Protein AF-A0A167VV52-F1 (afdb_monomer_lite)

InterPro domains:
  IPR038906 Tetratricopeptide repeat protein 36 [PTHR21405] (7-231)

Structure (mmCIF, N/CA/C/O backbone):
data_AF-A0A167VV52-F1
#
_entry.id   AF-A0A167VV52-F1
#
loop_
_atom_site.group_PDB
_atom_site.id
_atom_site.type_symbol
_atom_site.label_atom_id
_atom_site.label_alt_id
_atom_site.label_comp_id
_atom_site.label_asym_id
_atom_site.label_entity_id
_atom_site.label_seq_id
_atom_site.pdbx_PDB_ins_code
_atom_site.Cartn_x
_atom_site.Cartn_y
_atom_site.Cartn_z
_atom_site.occupancy
_atom_site.B_iso_or_equiv
_atom_site.auth_seq_id
_atom_site.auth_comp_id
_atom_site.auth_asym_id
_atom_site.auth_atom_id
_atom_site.pdbx_PDB_model_num
ATOM 1 N N . MET A 1 1 ? 35.876 17.612 27.841 1.00 35.31 1 MET A N 1
ATOM 2 C CA . MET A 1 1 ? 36.148 18.081 26.467 1.00 35.31 1 MET A CA 1
ATOM 3 C C . MET A 1 1 ? 35.804 16.936 25.533 1.00 35.31 1 MET A C 1
ATOM 5 O O . MET A 1 1 ? 36.492 15.926 25.585 1.00 35.31 1 MET A O 1
ATOM 9 N N . ALA A 1 2 ? 34.704 17.025 24.785 1.00 40.34 2 ALA A N 1
ATOM 10 C CA . ALA A 1 2 ? 34.368 15.994 23.806 1.00 40.34 2 ALA A CA 1
ATOM 11 C C . ALA A 1 2 ? 35.341 16.122 22.625 1.00 40.34 2 ALA A C 1
ATOM 13 O O . ALA A 1 2 ? 35.421 17.183 22.007 1.00 40.34 2 ALA A O 1
ATOM 14 N N . ALA A 1 3 ? 36.135 15.083 22.372 1.00 46.16 3 ALA A N 1
ATOM 15 C CA . ALA A 1 3 ? 37.019 15.031 21.218 1.00 46.16 3 ALA A CA 1
ATOM 16 C C . ALA A 1 3 ? 36.154 14.926 19.954 1.00 46.16 3 ALA A C 1
ATOM 18 O O . ALA A 1 3 ? 35.470 13.926 19.750 1.00 46.16 3 ALA A O 1
ATOM 19 N N . HIS A 1 4 ? 36.148 15.977 19.137 1.00 47.44 4 HIS A N 1
ATOM 20 C CA . HIS A 1 4 ? 35.478 15.968 17.844 1.00 47.44 4 HIS A CA 1
ATOM 21 C C . HIS A 1 4 ? 36.325 15.130 16.881 1.00 47.44 4 HIS A C 1
ATOM 23 O O . HIS A 1 4 ? 37.373 15.577 16.417 1.00 47.44 4 HIS A O 1
ATOM 29 N N . VAL A 1 5 ? 35.917 13.886 16.641 1.00 60.91 5 VAL A N 1
ATOM 30 C CA . VAL A 1 5 ? 36.564 13.013 15.657 1.00 60.91 5 VAL A CA 1
ATOM 31 C C . VAL A 1 5 ? 36.025 13.394 14.284 1.00 60.91 5 VAL A C 1
ATOM 33 O O . VAL A 1 5 ? 34.853 13.168 13.994 1.00 60.91 5 VAL A O 1
ATOM 36 N N . ASP A 1 6 ? 36.870 14.006 13.461 1.00 60.59 6 ASP A N 1
ATOM 37 C CA . ASP A 1 6 ? 36.528 14.377 12.089 1.00 60.59 6 ASP A CA 1
ATOM 38 C C . ASP A 1 6 ? 36.799 13.169 11.180 1.00 60.59 6 ASP A C 1
ATOM 40 O O . ASP A 1 6 ? 37.939 12.883 10.807 1.00 60.59 6 ASP A O 1
ATOM 44 N N . LEU A 1 7 ? 35.761 12.369 10.932 1.00 72.00 7 LEU A N 1
ATOM 45 C CA . LEU A 1 7 ? 35.857 11.175 10.092 1.00 72.00 7 LEU A CA 1
ATOM 46 C C . LEU A 1 7 ? 35.929 11.592 8.624 1.00 72.00 7 LEU A C 1
ATOM 48 O O . LEU A 1 7 ? 35.104 12.373 8.149 1.00 72.00 7 LEU A O 1
ATOM 52 N N . SER A 1 8 ? 36.879 11.034 7.871 1.00 78.38 8 SER A N 1
ATOM 53 C CA . SER A 1 8 ? 36.915 11.278 6.431 1.00 78.38 8 SER A CA 1
ATOM 54 C C . SER A 1 8 ? 35.722 10.603 5.745 1.00 78.38 8 SER A C 1
ATOM 56 O O . SER A 1 8 ? 35.164 9.618 6.229 1.00 78.38 8 SER A O 1
ATOM 58 N N . GLN A 1 9 ? 35.353 11.069 4.552 1.00 71.50 9 GLN A N 1
ATOM 59 C CA . GLN A 1 9 ? 34.264 10.457 3.781 1.00 71.50 9 GLN A CA 1
ATOM 60 C C . GLN A 1 9 ? 34.543 8.985 3.422 1.00 71.50 9 GLN A C 1
ATOM 62 O O . GLN A 1 9 ? 33.618 8.192 3.250 1.00 71.50 9 GLN A O 1
ATOM 67 N N . ARG A 1 10 ? 35.824 8.589 3.348 1.00 71.75 10 ARG A N 1
ATOM 68 C CA . ARG A 1 10 ? 36.215 7.179 3.217 1.00 71.75 10 ARG A CA 1
ATOM 69 C C . ARG A 1 10 ? 35.922 6.402 4.494 1.00 71.75 10 ARG A C 1
ATOM 71 O O . ARG A 1 10 ? 35.376 5.311 4.385 1.00 71.75 10 ARG A O 1
ATOM 78 N N . ASP A 1 11 ? 36.222 6.965 5.662 1.00 73.69 11 ASP A N 1
ATOM 79 C CA . ASP A 1 11 ? 35.938 6.332 6.955 1.00 73.69 11 ASP A CA 1
ATOM 80 C C . ASP A 1 11 ? 34.433 6.176 7.162 1.00 73.69 11 ASP A C 1
ATOM 82 O O . ASP A 1 11 ? 33.986 5.102 7.538 1.00 73.69 11 ASP A O 1
ATOM 86 N N . MET A 1 12 ? 33.633 7.186 6.807 1.00 72.56 12 MET A N 1
ATOM 87 C CA . MET A 1 12 ? 32.170 7.071 6.804 1.00 72.56 12 MET A CA 1
ATOM 88 C C . MET A 1 12 ? 31.681 5.939 5.897 1.00 72.56 12 MET A C 1
ATOM 90 O O . MET A 1 12 ? 30.866 5.128 6.319 1.00 72.56 12 MET A O 1
ATOM 94 N N . ASN A 1 13 ? 32.205 5.838 4.672 1.00 69.25 13 ASN A N 1
ATOM 95 C CA . ASN A 1 13 ? 31.833 4.762 3.753 1.00 69.25 13 ASN A CA 1
ATOM 96 C C . ASN A 1 13 ? 32.282 3.383 4.258 1.00 69.25 13 ASN A C 1
ATOM 98 O O . ASN A 1 13 ? 31.608 2.392 3.998 1.00 69.25 13 ASN A O 1
ATOM 102 N N . VAL A 1 14 ? 33.422 3.296 4.950 1.00 72.56 14 VAL A N 1
ATOM 103 C CA . VAL A 1 14 ? 33.901 2.053 5.572 1.00 72.56 14 VAL A CA 1
ATOM 104 C C . VAL A 1 14 ? 33.036 1.688 6.771 1.00 72.56 14 VAL A C 1
ATOM 106 O O . VAL A 1 14 ? 32.657 0.532 6.888 1.00 72.56 14 VAL A O 1
ATOM 109 N N . LEU A 1 15 ? 32.675 2.646 7.624 1.00 70.25 15 LEU A N 1
ATOM 110 C CA . LEU A 1 15 ? 31.783 2.423 8.760 1.00 70.25 15 LEU A CA 1
ATOM 111 C C . LEU A 1 15 ? 30.382 2.019 8.297 1.00 70.25 15 LEU A C 1
ATOM 113 O O . LEU A 1 15 ? 29.812 1.086 8.853 1.00 70.25 15 LEU A O 1
ATOM 117 N N . GLU A 1 16 ? 29.866 2.642 7.237 1.00 66.44 16 GLU A N 1
ATOM 118 C CA . GLU A 1 16 ? 28.617 2.219 6.604 1.00 66.44 16 GLU A CA 1
ATOM 119 C C . GLU A 1 16 ? 28.756 0.844 5.948 1.00 66.44 16 GLU A C 1
ATOM 121 O O . GLU A 1 16 ? 27.855 0.036 6.098 1.00 66.44 16 GLU A O 1
ATOM 126 N N . LYS A 1 17 ? 29.901 0.491 5.345 1.00 64.25 17 LYS A N 1
ATOM 127 C CA . LYS A 1 17 ? 30.164 -0.888 4.883 1.00 64.25 17 LYS A CA 1
ATOM 128 C C . LYS A 1 17 ? 30.300 -1.906 6.016 1.00 64.25 17 LYS A C 1
ATOM 130 O O . LYS A 1 17 ? 29.952 -3.068 5.856 1.00 64.25 17 LYS A O 1
ATOM 135 N N . MET A 1 18 ? 30.837 -1.502 7.163 1.00 58.56 18 MET A N 1
ATOM 136 C CA . MET A 1 18 ? 30.918 -2.350 8.354 1.00 58.56 18 MET A CA 1
ATOM 137 C C . MET A 1 18 ? 29.535 -2.555 8.978 1.00 58.56 18 MET A C 1
ATOM 139 O O . MET A 1 18 ? 29.260 -3.622 9.525 1.00 58.56 18 MET A O 1
ATOM 143 N N . ARG A 1 19 ? 28.670 -1.538 8.890 1.00 59.19 19 ARG A N 1
ATOM 144 C CA . ARG A 1 19 ? 27.272 -1.581 9.325 1.00 59.19 19 ARG A CA 1
ATOM 145 C C . ARG A 1 19 ? 26.392 -2.358 8.342 1.00 59.19 19 ARG A C 1
ATOM 147 O O . ARG A 1 19 ? 25.516 -3.103 8.774 1.00 59.19 19 ARG A O 1
ATOM 154 N N . ASP A 1 20 ? 26.655 -2.197 7.054 1.00 57.88 20 ASP A N 1
ATOM 155 C CA . ASP A 1 20 ? 25.944 -2.775 5.927 1.00 57.88 20 ASP A CA 1
ATOM 156 C C . ASP A 1 20 ? 26.946 -3.249 4.847 1.00 57.88 20 ASP A C 1
ATOM 158 O O . ASP A 1 20 ? 27.407 -2.447 4.030 1.00 57.88 20 ASP A O 1
ATOM 162 N N . PRO A 1 21 ? 27.290 -4.550 4.804 1.00 56.66 21 PRO A N 1
ATOM 163 C CA . PRO A 1 21 ? 28.325 -5.076 3.913 1.00 56.66 21 PRO A CA 1
ATOM 164 C C . PRO A 1 21 ? 28.043 -4.887 2.415 1.00 56.66 21 PRO A C 1
ATOM 166 O O . PRO A 1 21 ? 28.998 -4.925 1.635 1.00 56.66 21 PRO A O 1
ATOM 169 N N . ASP A 1 22 ? 26.796 -4.610 2.008 1.00 54.47 22 ASP A N 1
ATOM 170 C CA . ASP A 1 22 ? 26.474 -4.307 0.605 1.00 54.47 22 ASP A CA 1
ATOM 171 C C . ASP A 1 22 ? 26.336 -2.801 0.316 1.00 54.47 22 ASP A C 1
ATOM 173 O O . ASP A 1 22 ? 25.916 -2.424 -0.783 1.00 54.47 22 ASP A O 1
ATOM 177 N N . PHE A 1 23 ? 26.691 -1.915 1.258 1.00 58.75 23 PHE A N 1
ATOM 178 C CA . PHE A 1 23 ? 26.665 -0.472 1.024 1.00 58.75 23 PHE A CA 1
ATOM 179 C C . PHE A 1 23 ? 27.574 -0.095 -0.158 1.00 58.75 23 PHE A C 1
ATOM 181 O O . PHE A 1 23 ? 28.807 -0.207 -0.103 1.00 58.75 23 PHE A O 1
ATOM 188 N N . ASN A 1 24 ? 26.960 0.386 -1.241 1.00 60.81 24 ASN A N 1
ATOM 189 C CA . ASN A 1 24 ? 27.655 0.855 -2.431 1.00 60.81 24 ASN A CA 1
ATOM 190 C C . ASN A 1 24 ? 27.316 2.330 -2.713 1.00 60.81 24 ASN A C 1
ATOM 192 O O . ASN A 1 24 ? 26.248 2.611 -3.257 1.00 60.81 24 ASN A O 1
ATOM 196 N N . PRO A 1 25 ? 28.233 3.278 -2.438 1.00 57.38 25 PRO A N 1
ATOM 197 C CA . PRO A 1 25 ? 27.996 4.698 -2.703 1.00 57.38 25 PRO A CA 1
ATOM 198 C C . PRO A 1 25 ? 27.903 5.029 -4.204 1.00 57.38 25 PRO A C 1
ATOM 200 O O . PRO A 1 25 ? 27.474 6.123 -4.555 1.00 57.38 25 PRO A O 1
ATOM 203 N N . ALA A 1 26 ? 28.290 4.105 -5.094 1.00 55.94 26 ALA A N 1
ATOM 204 C CA . ALA A 1 26 ? 28.137 4.245 -6.543 1.00 55.94 26 ALA A CA 1
ATOM 205 C C . ALA A 1 26 ? 26.770 3.764 -7.068 1.00 55.94 26 ALA A C 1
ATOM 207 O O . ALA A 1 26 ? 26.485 3.930 -8.250 1.00 55.94 26 ALA A O 1
ATOM 208 N N . ALA A 1 27 ? 25.920 3.178 -6.218 1.00 57.56 27 ALA A N 1
ATOM 209 C CA . ALA A 1 27 ? 24.551 2.797 -6.563 1.00 57.56 27 ALA A CA 1
ATOM 210 C C . ALA A 1 27 ? 23.574 3.975 -6.380 1.00 57.56 27 ALA A C 1
ATOM 212 O O . ALA A 1 27 ? 22.491 3.820 -5.818 1.00 57.56 27 ALA A O 1
ATOM 213 N N . SER A 1 28 ? 23.964 5.177 -6.807 1.00 56.41 28 SER A N 1
ATOM 214 C CA . SER A 1 28 ? 23.049 6.315 -6.859 1.00 56.41 28 SER A CA 1
ATOM 215 C C . SER A 1 28 ? 21.935 6.030 -7.872 1.00 56.41 28 SER A C 1
ATOM 217 O O . SER A 1 28 ? 22.185 5.547 -8.976 1.00 56.41 28 SER A O 1
ATOM 219 N N . LEU A 1 29 ? 20.686 6.299 -7.481 1.00 58.00 29 LEU A N 1
ATOM 220 C CA . LEU A 1 29 ? 19.514 6.093 -8.333 1.00 58.00 29 LEU A CA 1
ATOM 221 C C . LEU A 1 29 ? 19.599 7.024 -9.553 1.00 58.00 29 LEU A C 1
ATOM 223 O O . LEU A 1 29 ? 19.451 8.237 -9.423 1.00 58.00 29 LEU A O 1
ATOM 227 N N . ILE A 1 30 ? 19.842 6.459 -10.737 1.00 65.56 30 ILE A N 1
ATOM 228 C CA . ILE A 1 30 ? 19.762 7.176 -12.015 1.00 65.56 30 ILE A CA 1
ATOM 229 C C . ILE A 1 30 ? 18.336 7.000 -12.539 1.00 65.56 30 ILE A C 1
ATOM 231 O O . ILE A 1 30 ? 17.935 5.889 -12.884 1.00 65.56 30 ILE A O 1
ATOM 235 N N . LEU A 1 31 ? 17.567 8.087 -12.572 1.00 67.94 31 LEU A N 1
ATOM 236 C CA . LEU A 1 31 ? 16.215 8.096 -13.129 1.00 67.94 31 LEU A CA 1
ATOM 237 C C . LEU A 1 31 ? 16.299 8.417 -14.627 1.00 67.94 31 LEU A C 1
ATOM 239 O O . LEU A 1 31 ? 16.786 9.482 -14.999 1.00 67.94 31 LEU A O 1
ATOM 243 N N . ASP A 1 32 ? 15.846 7.498 -15.481 1.00 73.31 32 ASP A N 1
ATOM 244 C CA . ASP A 1 32 ? 15.751 7.714 -16.929 1.00 73.31 32 ASP A CA 1
ATOM 245 C C . ASP A 1 32 ? 14.299 8.027 -17.311 1.00 73.31 32 ASP A C 1
ATOM 247 O O . ASP A 1 32 ? 13.423 7.164 -17.254 1.00 73.31 32 ASP A O 1
ATOM 251 N N . GLU A 1 33 ? 14.044 9.273 -17.712 1.00 78.19 33 GLU A N 1
ATOM 252 C CA . GLU A 1 33 ? 12.715 9.759 -18.108 1.00 78.19 33 GLU A CA 1
ATOM 253 C C . GLU A 1 33 ? 12.185 9.117 -19.400 1.00 78.19 33 GLU A C 1
ATOM 255 O O . GLU A 1 33 ? 11.005 9.256 -19.720 1.00 78.19 33 GLU A O 1
ATOM 260 N N . ARG A 1 34 ? 13.038 8.419 -20.162 1.00 78.81 34 ARG A N 1
ATOM 261 C CA . ARG A 1 34 ? 12.648 7.734 -21.403 1.00 78.81 34 ARG A CA 1
ATOM 262 C C . ARG A 1 34 ? 12.030 6.363 -21.150 1.00 78.81 34 ARG A C 1
ATOM 264 O O . ARG A 1 34 ? 11.452 5.786 -22.072 1.00 78.81 34 ARG A O 1
ATOM 271 N N . LEU A 1 35 ? 12.189 5.816 -19.945 1.00 74.31 35 LEU A N 1
ATOM 272 C CA . LEU A 1 35 ? 11.622 4.520 -19.598 1.00 74.31 35 LEU A CA 1
ATOM 273 C C . LEU A 1 35 ? 10.103 4.632 -19.388 1.00 74.31 35 LEU A C 1
ATOM 275 O O . LEU A 1 35 ? 9.621 5.644 -18.872 1.00 74.31 35 LEU A O 1
ATOM 279 N N . PRO A 1 36 ? 9.331 3.591 -19.756 1.00 77.19 36 PRO A N 1
ATOM 280 C CA . PRO A 1 36 ? 7.917 3.520 -19.414 1.00 77.19 36 PRO A CA 1
ATOM 281 C C . PRO A 1 36 ? 7.707 3.679 -17.906 1.00 77.19 36 PRO A C 1
ATOM 283 O O . PRO A 1 36 ? 8.466 3.139 -17.101 1.00 77.19 36 PRO A O 1
ATOM 286 N N . ARG A 1 37 ? 6.645 4.395 -17.526 1.00 81.50 37 ARG A N 1
ATOM 287 C CA . ARG A 1 37 ? 6.306 4.642 -16.115 1.00 81.50 37 ARG A CA 1
ATOM 288 C C . ARG A 1 37 ? 5.913 3.368 -15.360 1.00 81.50 37 ARG A C 1
ATOM 290 O O . ARG A 1 37 ? 6.080 3.321 -14.146 1.00 81.50 37 ARG A O 1
ATOM 297 N N . ASP A 1 38 ? 5.400 2.356 -16.063 1.00 86.00 38 ASP A N 1
ATOM 298 C CA . ASP A 1 38 ? 5.086 1.035 -15.514 1.00 86.00 38 ASP A CA 1
ATOM 299 C C . ASP A 1 38 ? 5.734 -0.074 -16.374 1.00 86.00 38 ASP A C 1
ATOM 301 O O . ASP A 1 38 ? 5.657 -0.010 -17.604 1.00 86.00 38 ASP A O 1
ATOM 305 N N . PRO A 1 39 ? 6.361 -1.104 -15.767 1.00 85.69 39 PRO A N 1
ATOM 306 C CA . PRO A 1 39 ? 7.008 -2.187 -16.514 1.00 85.69 39 PRO A CA 1
ATOM 307 C C . PRO A 1 39 ? 6.054 -3.108 -17.293 1.00 85.69 39 PRO A C 1
ATOM 309 O O . PRO A 1 39 ? 6.492 -3.791 -18.219 1.00 85.69 39 PRO A O 1
ATOM 312 N N . HIS A 1 40 ? 4.776 -3.190 -16.904 1.00 88.88 40 HIS A N 1
ATOM 313 C CA . HIS A 1 40 ? 3.808 -4.172 -17.418 1.00 88.88 40 HIS A CA 1
ATOM 314 C C . HIS A 1 40 ? 2.680 -3.546 -18.245 1.00 88.88 40 HIS A C 1
ATOM 316 O O . HIS A 1 40 ? 2.106 -4.234 -19.094 1.00 88.88 40 HIS A O 1
ATOM 322 N N . LEU A 1 41 ? 2.354 -2.272 -18.015 1.00 87.75 41 LEU A N 1
ATOM 323 C CA . LEU A 1 41 ? 1.455 -1.464 -18.843 1.00 87.75 41 LEU A CA 1
ATOM 324 C C . LEU A 1 41 ? 2.269 -0.576 -19.790 1.00 87.75 41 LEU A C 1
ATOM 326 O O . LEU A 1 41 ? 2.525 0.592 -19.516 1.00 87.75 41 LEU A O 1
ATOM 330 N N . THR A 1 42 ? 2.676 -1.151 -20.922 1.00 87.50 42 THR A N 1
ATOM 331 C CA . THR A 1 42 ? 3.555 -0.489 -21.899 1.00 87.50 42 THR A CA 1
ATOM 332 C C . THR A 1 42 ? 2.825 0.414 -22.894 1.00 87.50 42 THR A C 1
ATOM 334 O O . THR A 1 42 ? 3.470 1.234 -23.537 1.00 87.50 42 THR A O 1
ATOM 337 N N . ASP A 1 43 ? 1.511 0.239 -23.067 1.00 90.81 43 ASP A N 1
ATOM 338 C CA . ASP A 1 43 ? 0.689 1.093 -23.934 1.00 90.81 43 ASP A CA 1
ATOM 339 C C . ASP A 1 43 ? 0.430 2.441 -23.229 1.00 90.81 43 ASP A C 1
ATOM 341 O O . ASP A 1 43 ? -0.232 2.444 -22.183 1.00 90.81 43 ASP A O 1
ATOM 345 N N . PRO A 1 44 ? 0.923 3.575 -23.772 1.00 88.69 44 PRO A N 1
ATOM 346 C CA . PRO A 1 44 ? 0.787 4.883 -23.135 1.00 88.69 44 PRO A CA 1
ATOM 347 C C . PRO A 1 44 ? -0.666 5.320 -22.934 1.00 88.69 44 PRO A C 1
ATOM 349 O O . PRO A 1 44 ? -0.993 5.889 -21.896 1.00 88.69 44 PRO A O 1
ATOM 352 N N . ASP A 1 45 ? -1.553 5.028 -23.887 1.00 92.62 45 ASP A N 1
ATOM 353 C CA . ASP A 1 45 ? -2.943 5.480 -23.832 1.00 92.62 45 ASP A CA 1
ATOM 354 C C . ASP A 1 45 ? -3.738 4.681 -22.796 1.00 92.62 45 ASP A C 1
ATOM 356 O O . ASP A 1 45 ? -4.588 5.223 -22.084 1.00 92.62 45 ASP A O 1
ATOM 360 N N . VAL A 1 46 ? -3.470 3.374 -22.700 1.00 93.31 46 VAL A N 1
ATOM 361 C CA . VAL A 1 46 ? -4.046 2.524 -21.649 1.00 93.31 46 VAL A CA 1
ATOM 362 C C . VAL A 1 46 ? -3.506 2.948 -20.289 1.00 93.31 46 VAL A C 1
ATOM 364 O O . VAL A 1 46 ? -4.300 3.152 -19.374 1.00 93.31 46 VAL A O 1
ATOM 367 N N . TYR A 1 47 ? -2.188 3.138 -20.167 1.00 93.25 47 TYR A N 1
ATOM 368 C CA . TYR A 1 47 ? -1.560 3.578 -18.925 1.00 93.25 47 TYR A CA 1
ATOM 369 C C . TYR A 1 47 ? -2.155 4.899 -18.435 1.00 93.25 47 TYR A C 1
ATOM 371 O O . TYR A 1 47 ? -2.576 4.977 -17.284 1.00 93.25 47 TYR A O 1
ATOM 379 N N . GLU A 1 48 ? -2.260 5.917 -19.293 1.00 92.81 48 GLU A N 1
ATOM 380 C CA . GLU A 1 48 ? -2.785 7.222 -18.886 1.00 92.81 48 GLU A CA 1
ATOM 381 C C . GLU A 1 48 ? -4.249 7.154 -18.448 1.00 92.81 48 GLU A C 1
ATOM 383 O O . GLU A 1 48 ? -4.612 7.772 -17.446 1.00 92.81 48 GLU A O 1
ATOM 388 N N . ARG A 1 49 ? -5.093 6.361 -19.123 1.00 95.00 49 ARG A N 1
ATOM 389 C CA . ARG A 1 49 ? -6.485 6.149 -18.686 1.00 95.00 49 ARG A CA 1
ATOM 390 C C . ARG A 1 49 ? -6.557 5.449 -17.329 1.00 95.00 49 ARG A C 1
ATOM 392 O O . ARG A 1 49 ? -7.309 5.888 -16.457 1.00 95.00 49 ARG A O 1
ATOM 399 N N . THR A 1 50 ? -5.778 4.387 -17.137 1.00 94.94 50 THR A N 1
ATOM 400 C CA . THR A 1 50 ? -5.747 3.612 -15.889 1.00 94.94 50 THR A CA 1
ATOM 401 C C . THR A 1 50 ? -5.198 4.452 -14.734 1.00 94.94 50 THR A C 1
ATOM 403 O O . THR A 1 50 ? -5.822 4.525 -13.675 1.00 94.94 50 THR A O 1
ATOM 406 N N . ALA A 1 51 ? -4.093 5.166 -14.956 1.00 93.62 51 ALA A N 1
ATOM 407 C CA . ALA A 1 51 ? -3.483 6.062 -13.981 1.00 93.62 51 ALA A CA 1
ATOM 408 C C . ALA A 1 51 ? -4.380 7.268 -13.662 1.00 93.62 51 ALA A C 1
ATOM 410 O O . ALA A 1 51 ? -4.422 7.710 -12.518 1.00 93.62 51 ALA A O 1
ATOM 411 N N . ALA A 1 52 ? -5.123 7.810 -14.634 1.00 95.50 52 ALA A N 1
ATOM 412 C CA . ALA A 1 52 ? -6.088 8.879 -14.381 1.00 95.50 52 ALA A CA 1
ATOM 413 C C . ALA A 1 52 ? -7.234 8.409 -13.479 1.00 95.50 52 ALA A C 1
ATOM 415 O O . ALA A 1 52 ? -7.566 9.094 -12.513 1.00 95.50 52 ALA A O 1
ATOM 416 N N . ARG A 1 53 ? -7.791 7.221 -13.745 1.00 97.00 53 ARG A N 1
ATOM 417 C CA . ARG A 1 53 ? -8.842 6.625 -12.911 1.00 97.00 53 ARG A CA 1
ATOM 418 C C . ARG A 1 53 ? -8.339 6.331 -11.497 1.00 97.00 53 ARG A C 1
ATOM 420 O O . ARG A 1 53 ? -9.023 6.652 -10.533 1.00 97.00 53 ARG A O 1
ATOM 427 N N . GLU A 1 54 ? -7.125 5.802 -11.361 1.00 97.44 54 GLU A N 1
ATOM 428 C CA . GLU A 1 54 ? -6.475 5.633 -10.058 1.00 97.44 54 GLU A CA 1
ATOM 429 C C . GLU A 1 54 ? -6.282 6.970 -9.325 1.00 97.44 54 GLU A C 1
ATOM 431 O O . GLU A 1 54 ? -6.625 7.075 -8.149 1.00 97.44 54 GLU A O 1
ATOM 436 N N . ARG A 1 55 ? -5.785 8.009 -10.010 1.00 96.75 55 ARG A N 1
ATOM 437 C CA . ARG A 1 55 ? -5.608 9.351 -9.432 1.00 96.75 55 ARG A CA 1
ATOM 438 C C . ARG A 1 55 ? -6.918 9.923 -8.898 1.00 96.75 55 ARG A C 1
ATOM 440 O O . ARG A 1 55 ? -6.905 10.536 -7.837 1.00 96.75 55 ARG A O 1
ATOM 447 N N . THR A 1 56 ? -8.038 9.699 -9.585 1.00 97.94 56 THR A N 1
ATOM 448 C CA . THR A 1 56 ? -9.364 10.098 -9.092 1.00 97.94 56 THR A CA 1
ATOM 449 C C . THR A 1 56 ? -9.717 9.399 -7.777 1.00 97.94 56 THR A C 1
ATOM 451 O O . THR A 1 56 ? -10.181 10.065 -6.855 1.00 97.94 56 THR A O 1
ATOM 454 N N . ILE A 1 57 ? -9.443 8.096 -7.654 1.00 97.50 57 ILE A N 1
ATOM 455 C CA . ILE A 1 57 ? -9.695 7.336 -6.417 1.00 97.50 57 ILE A CA 1
ATOM 456 C C . ILE A 1 57 ? -8.809 7.841 -5.272 1.00 97.50 57 ILE A C 1
ATOM 458 O O . ILE A 1 57 ? -9.269 8.052 -4.152 1.00 97.50 57 ILE A O 1
ATOM 462 N N . VAL A 1 58 ? -7.521 8.064 -5.539 1.00 95.94 58 VAL A N 1
ATOM 463 C CA . VAL A 1 58 ? -6.592 8.577 -4.522 1.00 95.94 58 VAL A CA 1
ATOM 464 C C . VAL A 1 58 ? -6.997 9.986 -4.079 1.00 95.94 58 VAL A C 1
ATOM 466 O O . VAL A 1 58 ? -6.989 10.272 -2.884 1.00 95.94 58 VAL A O 1
ATOM 469 N N . ALA A 1 59 ? -7.423 10.843 -5.009 1.00 97.00 59 ALA A N 1
ATOM 470 C CA . ALA A 1 59 ? -7.921 12.177 -4.686 1.00 97.00 59 ALA A CA 1
ATOM 471 C C . ALA A 1 59 ? -9.189 12.131 -3.816 1.00 97.00 59 ALA A C 1
ATOM 473 O O . ALA A 1 59 ? -9.311 12.932 -2.890 1.00 97.00 59 ALA A O 1
ATOM 474 N N . SER A 1 60 ? -10.108 11.180 -4.046 1.00 96.69 60 SER A N 1
ATOM 475 C CA . SER A 1 60 ? -11.280 11.026 -3.173 1.00 96.69 60 SER A CA 1
ATOM 476 C C . SER A 1 60 ? -10.896 10.564 -1.767 1.00 96.69 60 SER A C 1
ATOM 478 O O . SER A 1 60 ? -11.458 11.061 -0.798 1.00 96.69 60 SER A O 1
ATOM 480 N N . LEU A 1 61 ? -9.908 9.670 -1.631 1.00 94.19 61 LEU A N 1
ATOM 481 C CA . LEU A 1 61 ? -9.387 9.271 -0.317 1.00 94.19 61 LEU A CA 1
ATOM 482 C C . LEU A 1 61 ? -8.744 10.451 0.427 1.00 94.19 61 LEU A C 1
ATOM 484 O O . LEU A 1 61 ? -8.998 10.646 1.611 1.00 94.19 61 LEU A O 1
ATOM 488 N N . GLN A 1 62 ? -7.959 11.275 -0.271 1.00 94.00 62 GLN A N 1
ATOM 489 C CA . GLN A 1 62 ? -7.359 12.484 0.305 1.00 94.00 62 GLN A CA 1
ATOM 490 C C . GLN A 1 62 ? -8.416 13.500 0.758 1.00 94.00 62 GLN A C 1
ATOM 492 O O . GLN A 1 62 ? -8.256 14.111 1.813 1.00 94.00 62 GLN A O 1
ATOM 497 N N . ALA A 1 63 ? -9.497 13.665 -0.009 1.00 92.94 63 ALA A N 1
ATOM 498 C CA . ALA A 1 63 ? -10.618 14.517 0.376 1.00 92.94 63 ALA A CA 1
ATOM 499 C C . ALA A 1 63 ? -11.319 13.997 1.641 1.00 92.94 63 ALA A C 1
ATOM 501 O O . ALA A 1 63 ? -11.567 14.780 2.554 1.00 92.94 63 ALA A O 1
ATOM 502 N N . LEU A 1 64 ? -11.551 12.681 1.741 1.00 92.38 64 LEU A N 1
ATOM 503 C CA . LEU A 1 64 ? -12.121 12.060 2.943 1.00 92.38 64 LEU A CA 1
ATOM 504 C C . LEU A 1 64 ? -11.240 12.277 4.181 1.00 92.38 64 LEU A C 1
ATOM 506 O O . LEU A 1 64 ? -11.762 12.594 5.244 1.00 92.38 64 LEU A O 1
ATOM 510 N N . GLU A 1 65 ? -9.915 12.153 4.061 1.00 90.81 65 GLU A N 1
ATOM 511 C CA . GLU A 1 65 ? -9.007 12.440 5.184 1.00 90.81 65 GLU A CA 1
ATOM 512 C C . GLU A 1 65 ? -9.026 13.916 5.588 1.00 90.81 65 GLU A C 1
ATOM 514 O O . GLU A 1 65 ? -9.011 14.235 6.777 1.00 90.81 65 GLU A O 1
ATOM 519 N N . ALA A 1 66 ? -9.084 14.829 4.615 1.00 89.81 66 ALA A N 1
ATOM 520 C CA . ALA A 1 66 ? -9.176 16.255 4.900 1.00 89.81 66 ALA A CA 1
ATOM 521 C C . ALA A 1 66 ? -10.491 16.607 5.613 1.00 89.81 66 ALA A C 1
ATOM 523 O O . ALA A 1 66 ? -10.479 17.390 6.562 1.00 89.81 66 ALA A O 1
ATOM 524 N N . GLU A 1 67 ? -11.607 16.007 5.188 1.00 88.50 67 GLU A N 1
ATOM 525 C CA . GLU A 1 67 ? -12.903 16.154 5.853 1.00 88.50 67 GLU A CA 1
ATOM 526 C C . GLU A 1 67 ? -12.872 15.594 7.275 1.00 88.50 67 GLU A C 1
ATOM 528 O O . GLU A 1 67 ? -13.328 16.264 8.199 1.00 88.50 67 GLU A O 1
ATOM 533 N N . LEU A 1 68 ? -12.293 14.408 7.472 1.00 86.62 68 LEU A N 1
ATOM 534 C CA . LEU A 1 68 ? -12.198 13.776 8.786 1.00 86.62 68 LEU A CA 1
ATOM 535 C C . LEU A 1 68 ? -11.343 14.593 9.764 1.00 86.62 68 LEU A C 1
ATOM 537 O O . LEU A 1 68 ? -11.664 14.686 10.943 1.00 86.62 68 LEU A O 1
ATOM 541 N N . ALA A 1 69 ? -10.273 15.224 9.277 1.00 85.69 69 ALA A N 1
ATOM 542 C CA . ALA A 1 69 ? -9.427 16.090 10.092 1.00 85.69 69 ALA A CA 1
ATOM 543 C C . ALA A 1 69 ? -10.119 17.400 10.518 1.00 85.69 69 ALA A C 1
ATOM 545 O O . ALA A 1 69 ? -9.711 18.011 11.506 1.00 85.69 69 ALA A O 1
ATOM 546 N N . GLN A 1 70 ? -11.126 17.859 9.766 1.00 83.31 70 GLN A N 1
ATOM 547 C CA . GLN A 1 70 ? -11.807 19.140 9.994 1.00 83.31 70 GLN A CA 1
ATOM 548 C C . GLN A 1 70 ? -13.179 18.992 10.660 1.00 83.31 70 GLN A C 1
ATOM 550 O O . GLN A 1 70 ? -13.637 19.922 11.326 1.00 83.31 70 GLN A O 1
ATOM 555 N N . SER A 1 71 ? -13.853 17.862 10.460 1.00 77.19 71 SER A N 1
ATOM 556 C CA . SER A 1 71 ? -15.212 17.638 10.943 1.00 77.19 71 SER A CA 1
ATOM 557 C C . SER A 1 71 ? -15.227 17.237 12.420 1.00 77.19 71 SER A C 1
ATOM 559 O O . SER A 1 71 ? -14.413 16.445 12.885 1.00 77.19 71 SER A O 1
ATOM 561 N N . GLN A 1 72 ? -16.189 17.791 13.157 1.00 67.38 72 GLN A N 1
ATOM 562 C CA . GLN A 1 72 ? -16.567 17.354 14.507 1.00 67.38 72 GLN A CA 1
ATOM 563 C C . GLN A 1 72 ? -17.897 16.579 14.488 1.00 67.38 72 GLN A C 1
ATOM 565 O O . GLN A 1 72 ? -18.504 16.368 15.539 1.00 67.38 72 GLN A O 1
ATOM 570 N N . ASP A 1 73 ? -18.381 16.200 13.299 1.00 74.31 73 ASP A N 1
ATOM 571 C CA . ASP A 1 73 ? -19.659 15.511 13.145 1.00 74.31 73 ASP A CA 1
ATOM 572 C C . ASP A 1 73 ? -19.558 14.068 13.635 1.00 74.31 73 ASP A C 1
ATOM 574 O O . ASP A 1 73 ? -18.608 13.351 13.326 1.00 74.31 73 ASP A O 1
ATOM 578 N N . LEU A 1 74 ? -20.604 13.613 14.326 1.00 64.31 74 LEU A N 1
ATOM 579 C CA . LEU A 1 74 ? -20.715 12.235 14.812 1.00 64.31 74 LEU A CA 1
ATOM 580 C C . LEU A 1 74 ? -20.724 11.204 13.667 1.00 64.31 74 LEU A C 1
ATOM 582 O O . LEU A 1 74 ? -20.267 10.081 13.855 1.00 64.31 74 LEU A O 1
ATOM 586 N N . ASP A 1 75 ? -21.182 11.604 12.476 1.00 79.19 75 ASP A N 1
ATOM 587 C CA . ASP A 1 75 ? -21.306 10.731 11.301 1.00 79.19 75 ASP A CA 1
ATOM 588 C C . ASP A 1 75 ? -20.074 10.788 10.373 1.00 79.19 75 ASP A C 1
ATOM 590 O O . ASP A 1 75 ? -20.060 10.160 9.308 1.00 79.19 75 ASP A O 1
ATOM 594 N N . ALA A 1 76 ? -19.043 11.573 10.716 1.00 80.81 76 ALA A N 1
ATOM 595 C CA . ALA A 1 76 ? -17.848 11.726 9.882 1.00 80.81 76 ALA A CA 1
ATOM 596 C C . ALA A 1 76 ? -17.113 10.388 9.687 1.00 80.81 76 ALA A C 1
ATOM 598 O O . ALA A 1 76 ? -16.723 10.056 8.564 1.00 80.81 76 ALA A O 1
ATOM 599 N N . ASP A 1 77 ? -17.017 9.586 10.751 1.00 83.38 77 ASP A N 1
ATOM 600 C CA . ASP A 1 77 ? -16.397 8.260 10.722 1.00 83.38 77 ASP A CA 1
ATOM 601 C C . ASP A 1 77 ? -17.171 7.289 9.817 1.00 83.38 77 ASP A C 1
ATOM 603 O O . ASP A 1 77 ? -16.574 6.585 9.003 1.00 83.38 77 ASP A O 1
ATOM 607 N N . GLU A 1 78 ? -18.507 7.275 9.890 1.00 87.31 7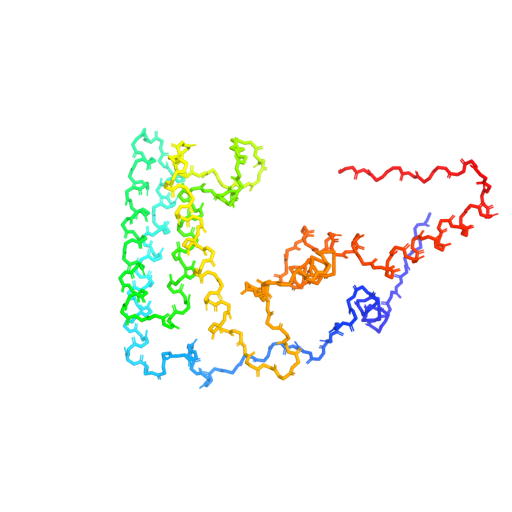8 GLU A N 1
ATOM 608 C CA . GLU A 1 78 ? -19.336 6.393 9.057 1.00 87.31 78 GLU A CA 1
ATOM 609 C C . GLU A 1 78 ? -19.228 6.744 7.568 1.00 87.31 78 GLU A C 1
ATOM 611 O O . GLU A 1 78 ? -19.076 5.852 6.723 1.00 87.31 78 GLU A O 1
ATOM 616 N N . ARG A 1 79 ? -19.237 8.043 7.236 1.00 89.38 79 ARG A N 1
ATOM 617 C CA . ARG A 1 79 ? -19.017 8.519 5.862 1.00 89.38 79 ARG A CA 1
ATOM 618 C C . ARG A 1 79 ? -17.623 8.157 5.360 1.00 89.38 79 ARG A C 1
ATOM 620 O O . ARG A 1 79 ? -17.496 7.692 4.225 1.00 89.38 79 ARG A O 1
ATOM 627 N N . ALA A 1 80 ? -16.596 8.310 6.197 1.00 91.12 80 ALA A N 1
ATOM 628 C CA . ALA A 1 80 ? -15.234 7.914 5.859 1.00 91.12 80 ALA A CA 1
ATOM 629 C C . ALA A 1 80 ? -15.140 6.402 5.603 1.00 91.12 80 ALA A C 1
ATOM 631 O O . ALA A 1 80 ? -14.610 5.993 4.571 1.00 91.12 80 ALA A O 1
ATOM 632 N N . VAL A 1 81 ? -15.720 5.563 6.470 1.00 92.62 81 VAL A N 1
ATOM 633 C CA . VAL A 1 81 ? -15.754 4.101 6.282 1.00 92.62 81 VAL A CA 1
ATOM 634 C C . VAL A 1 81 ? -16.437 3.726 4.965 1.00 92.62 81 VAL A C 1
ATOM 636 O O . VAL A 1 81 ? -15.910 2.897 4.218 1.00 92.62 81 VAL A O 1
ATOM 639 N N . ALA A 1 82 ? -17.586 4.332 4.652 1.00 94.38 82 ALA A N 1
ATOM 640 C CA . ALA A 1 82 ? -18.295 4.083 3.399 1.00 94.38 82 ALA A CA 1
ATOM 641 C C . ALA A 1 82 ? -17.456 4.494 2.177 1.00 94.38 82 ALA A C 1
ATOM 643 O O . ALA A 1 82 ? -17.310 3.709 1.239 1.00 94.38 82 ALA A O 1
ATOM 644 N N . GLY A 1 83 ? -16.845 5.681 2.216 1.00 95.69 83 GLY A N 1
ATOM 645 C CA . GLY A 1 83 ? -15.988 6.183 1.142 1.00 95.69 83 GLY A CA 1
ATOM 646 C C . GLY A 1 83 ? -14.737 5.327 0.920 1.00 95.69 83 GLY A C 1
ATOM 647 O O . GLY A 1 83 ? -14.392 5.014 -0.218 1.00 95.69 83 GLY A O 1
ATOM 648 N N . TYR A 1 84 ? -14.099 4.859 1.994 1.00 95.94 84 TYR A N 1
ATOM 649 C CA . TYR A 1 84 ? -12.964 3.940 1.908 1.00 95.94 84 TYR A CA 1
ATOM 650 C C . TYR A 1 84 ? -13.361 2.564 1.357 1.00 95.94 84 TYR A C 1
ATOM 652 O O . TYR A 1 84 ? -12.621 1.990 0.557 1.00 95.94 84 TYR A O 1
ATOM 660 N N . ARG A 1 85 ? -14.528 2.026 1.737 1.00 95.75 85 ARG A N 1
ATOM 661 C CA . ARG A 1 85 ? -15.044 0.764 1.175 1.00 95.75 85 ARG A CA 1
ATOM 662 C C . ARG A 1 85 ? -15.313 0.882 -0.324 1.00 95.75 85 ARG A C 1
ATOM 664 O O . ARG A 1 85 ? -14.940 -0.018 -1.075 1.00 95.75 85 ARG A O 1
ATOM 671 N N . GLU A 1 86 ? -15.887 2.000 -0.755 1.00 97.38 86 GLU A N 1
ATOM 672 C CA . GLU A 1 86 ? -16.102 2.294 -2.172 1.00 97.38 86 GLU A CA 1
ATOM 673 C C . GLU A 1 86 ? -14.771 2.409 -2.929 1.00 97.38 86 GLU A C 1
ATOM 675 O O . GLU A 1 86 ? -14.578 1.757 -3.954 1.00 97.38 86 GLU A O 1
ATOM 680 N N . ALA A 1 87 ? -13.793 3.139 -2.387 1.00 97.19 87 ALA A N 1
ATOM 681 C CA . ALA A 1 87 ? -12.461 3.231 -2.981 1.00 97.19 87 ALA A CA 1
ATOM 682 C C . ALA A 1 87 ? -11.784 1.853 -3.112 1.00 97.19 87 ALA A C 1
ATOM 684 O O . ALA A 1 87 ? -11.201 1.543 -4.152 1.00 97.19 87 ALA A O 1
ATOM 685 N N . VAL A 1 88 ? -11.902 0.982 -2.100 1.00 96.88 88 VAL A N 1
ATOM 686 C CA . VAL A 1 88 ? -11.405 -0.406 -2.162 1.00 96.88 88 VAL A CA 1
ATOM 687 C C . VAL A 1 88 ? -12.109 -1.208 -3.262 1.00 96.88 88 VAL A C 1
ATOM 689 O O . VAL A 1 88 ? -11.450 -1.996 -3.950 1.00 96.88 88 VAL A O 1
ATOM 692 N N . ALA A 1 89 ? -13.413 -1.017 -3.470 1.00 97.44 89 ALA A N 1
ATOM 693 C CA . ALA A 1 89 ? -14.152 -1.658 -4.557 1.00 97.44 89 ALA A CA 1
ATOM 694 C C . ALA A 1 89 ? -13.678 -1.164 -5.936 1.00 97.44 89 ALA A C 1
ATOM 696 O O . ALA A 1 89 ? -13.390 -1.977 -6.815 1.00 97.44 89 ALA A O 1
ATOM 697 N N . GLN A 1 90 ? -13.486 0.147 -6.106 1.00 97.81 90 GLN A N 1
ATOM 698 C CA . GLN A 1 90 ? -12.984 0.736 -7.352 1.00 97.81 90 GLN A CA 1
ATOM 699 C C . GLN A 1 90 ? -11.549 0.294 -7.672 1.00 97.81 90 GLN A C 1
ATOM 701 O O . GLN A 1 90 ? -11.244 -0.056 -8.815 1.00 97.81 90 GLN A O 1
ATOM 706 N N . LEU A 1 91 ? -10.677 0.232 -6.660 1.00 97.75 91 LEU A N 1
ATOM 707 C CA . LEU A 1 91 ? -9.328 -0.327 -6.791 1.00 97.75 91 LEU A CA 1
ATOM 708 C C . LEU A 1 91 ? -9.371 -1.825 -7.099 1.00 97.75 91 LEU A C 1
ATOM 710 O O . LEU A 1 91 ? -8.528 -2.322 -7.839 1.00 97.75 91 LEU A O 1
ATOM 714 N N . SER A 1 92 ? -10.358 -2.556 -6.576 1.00 97.25 92 SER A N 1
ATOM 715 C CA . SER A 1 92 ? -10.547 -3.967 -6.918 1.00 97.25 92 SER A CA 1
ATOM 716 C C . SER A 1 92 ? -10.887 -4.152 -8.388 1.00 97.25 92 SER A C 1
ATOM 718 O O . SER A 1 92 ? -10.212 -4.937 -9.042 1.00 97.25 92 SER A O 1
ATOM 720 N N . ALA A 1 93 ? -11.815 -3.356 -8.921 1.00 97.69 93 ALA A N 1
ATOM 721 C CA . ALA A 1 93 ? -12.122 -3.364 -10.347 1.00 97.69 93 ALA A CA 1
ATOM 722 C C . ALA A 1 93 ? -10.885 -3.039 -11.206 1.00 97.69 93 ALA A C 1
ATOM 724 O O . ALA A 1 93 ? -10.625 -3.727 -12.188 1.00 97.69 93 ALA A O 1
ATOM 725 N N . LEU A 1 94 ? -10.064 -2.056 -10.806 1.00 96.38 94 LEU A N 1
ATOM 726 C CA . LEU A 1 94 ? -8.803 -1.754 -11.501 1.00 96.38 94 LEU A CA 1
ATOM 727 C C . LEU A 1 94 ? -7.812 -2.925 -11.482 1.00 96.38 94 LEU A C 1
ATOM 729 O O . LEU A 1 94 ? -7.145 -3.181 -12.483 1.00 96.38 94 LEU A O 1
ATOM 733 N N . VAL A 1 95 ? -7.701 -3.635 -10.357 1.00 96.56 95 VAL A N 1
ATOM 734 C CA . VAL A 1 95 ? -6.835 -4.817 -10.240 1.00 96.56 95 VAL A CA 1
ATOM 735 C C . VAL A 1 95 ? -7.370 -5.983 -11.074 1.00 96.56 95 VAL A C 1
ATOM 737 O O . VAL A 1 95 ? -6.571 -6.719 -11.647 1.00 96.56 95 VAL A O 1
ATOM 740 N N . ASP A 1 96 ? -8.687 -6.144 -11.176 1.00 97.00 96 ASP A N 1
ATOM 741 C CA . ASP A 1 96 ? -9.302 -7.196 -11.989 1.00 97.00 96 ASP A CA 1
ATOM 742 C C . ASP A 1 96 ? -9.121 -6.918 -13.493 1.00 97.00 96 ASP A C 1
ATOM 744 O O . ASP A 1 96 ? -8.778 -7.822 -14.256 1.00 97.00 96 ASP A O 1
ATOM 748 N N . GLU A 1 97 ? -9.267 -5.657 -13.914 1.00 96.12 97 GLU A N 1
ATOM 749 C CA . GLU A 1 97 ? -9.012 -5.203 -15.289 1.00 96.12 97 GLU A CA 1
ATOM 750 C C . GLU A 1 97 ? -7.520 -5.279 -15.660 1.00 96.12 97 GLU A C 1
ATOM 752 O O . GLU A 1 97 ? -7.158 -5.686 -16.768 1.00 96.12 97 GLU A O 1
ATOM 757 N N . HIS A 1 98 ? -6.632 -4.924 -14.724 1.00 95.56 98 HIS A N 1
ATOM 758 C CA . HIS A 1 98 ? -5.185 -4.915 -14.925 1.00 95.56 98 HIS A CA 1
ATOM 759 C C . HIS A 1 98 ? -4.439 -5.656 -13.799 1.00 95.56 98 HIS A C 1
ATOM 761 O O . HIS A 1 98 ? -3.780 -5.032 -12.962 1.00 95.56 98 HIS A O 1
ATOM 767 N N . PRO A 1 99 ? -4.404 -7.006 -13.809 1.00 95.31 99 PRO A N 1
ATOM 768 C CA . PRO A 1 99 ? -3.828 -7.797 -12.712 1.00 95.31 99 PRO A CA 1
ATOM 769 C C . PRO A 1 99 ? -2.338 -7.566 -12.440 1.00 95.31 99 PRO A C 1
ATOM 771 O O . PRO A 1 99 ? -1.852 -7.917 -11.358 1.00 95.31 99 PRO A O 1
ATOM 774 N N . ARG A 1 100 ? -1.612 -7.014 -13.421 1.00 94.00 100 ARG A N 1
ATOM 775 C CA . ARG A 1 100 ? -0.180 -6.678 -13.350 1.00 94.00 100 ARG A CA 1
ATOM 776 C C . ARG A 1 100 ? 0.094 -5.204 -13.033 1.00 94.00 100 ARG A C 1
ATOM 778 O O . ARG A 1 100 ? 1.256 -4.821 -13.009 1.00 94.00 100 ARG A O 1
ATOM 785 N N . TYR A 1 101 ? -0.935 -4.397 -12.783 1.00 94.62 101 TYR A N 1
ATOM 786 C CA . TYR A 1 101 ? -0.756 -3.007 -12.382 1.00 94.62 101 TYR A CA 1
ATOM 787 C C . TYR A 1 101 ? -0.479 -2.928 -10.878 1.00 94.62 101 TYR A C 1
ATOM 789 O O . TYR A 1 101 ? -1.373 -3.108 -10.049 1.00 94.62 101 TYR A O 1
ATOM 797 N N . ALA A 1 102 ? 0.789 -2.725 -10.520 1.00 94.00 102 ALA A N 1
ATOM 798 C CA . ALA A 1 102 ? 1.239 -2.800 -9.132 1.00 94.00 102 ALA A CA 1
ATOM 799 C C . ALA A 1 102 ? 0.715 -1.638 -8.271 1.00 94.00 102 ALA A C 1
ATOM 801 O O . ALA A 1 102 ? 0.382 -1.839 -7.105 1.00 94.00 102 ALA A O 1
ATOM 802 N N . SER A 1 103 ? 0.587 -0.436 -8.844 1.00 94.38 103 SER A N 1
ATOM 803 C CA . SER A 1 103 ? 0.157 0.756 -8.100 1.00 94.38 103 SER A CA 1
ATOM 804 C C . SER A 1 103 ? -1.239 0.588 -7.485 1.00 94.38 103 SER A C 1
ATOM 806 O O . SER A 1 103 ? -1.408 0.790 -6.281 1.00 94.38 103 SER A O 1
ATOM 808 N N . ALA A 1 104 ? -2.214 0.084 -8.254 1.00 95.88 104 ALA A N 1
ATOM 809 C CA . ALA A 1 104 ? -3.574 -0.127 -7.749 1.00 95.88 104 ALA A CA 1
ATOM 810 C C . ALA A 1 104 ? -3.629 -1.145 -6.596 1.00 95.88 104 ALA A C 1
ATOM 812 O O . ALA A 1 104 ? -4.387 -0.960 -5.644 1.00 95.88 104 ALA A O 1
ATOM 813 N N . ARG A 1 105 ? -2.797 -2.196 -6.644 1.00 96.50 105 ARG A N 1
ATOM 814 C CA . ARG A 1 105 ? -2.670 -3.182 -5.556 1.00 96.50 105 ARG A CA 1
ATOM 815 C C . ARG A 1 105 ? -2.105 -2.544 -4.291 1.00 96.50 105 ARG A C 1
ATOM 817 O O . ARG A 1 105 ? -2.678 -2.718 -3.218 1.00 96.50 105 ARG A O 1
ATOM 824 N N . ASN A 1 106 ? -1.029 -1.766 -4.417 1.00 95.25 106 ASN A N 1
ATOM 825 C CA . ASN A 1 106 ? -0.453 -1.040 -3.287 1.00 95.25 106 ASN A CA 1
ATOM 826 C C . ASN A 1 106 ? -1.480 -0.083 -2.665 1.00 95.25 106 ASN A C 1
ATOM 828 O O . ASN A 1 106 ? -1.713 -0.131 -1.461 1.00 95.25 106 ASN A O 1
ATOM 832 N N . ASN A 1 107 ? -2.170 0.713 -3.483 1.00 95.62 107 ASN A N 1
ATOM 833 C CA . ASN A 1 107 ? -3.202 1.636 -3.011 1.00 95.62 107 ASN A CA 1
ATOM 834 C C . ASN A 1 107 ? -4.359 0.908 -2.311 1.00 95.62 107 ASN A C 1
ATOM 836 O O . ASN A 1 107 ? -4.828 1.364 -1.268 1.00 95.62 107 ASN A O 1
ATOM 840 N N . ARG A 1 108 ? -4.769 -0.267 -2.811 1.00 96.31 108 ARG A N 1
ATOM 841 C CA . ARG A 1 108 ? -5.791 -1.103 -2.161 1.00 96.31 108 ARG A CA 1
ATOM 842 C C . ARG A 1 108 ? -5.330 -1.605 -0.792 1.00 96.31 108 ARG A C 1
ATOM 844 O O . ARG A 1 108 ? -6.108 -1.558 0.161 1.00 96.31 108 ARG A O 1
ATOM 851 N N . ALA A 1 109 ? -4.072 -2.029 -0.673 1.00 94.06 109 ALA A N 1
ATOM 852 C CA . ALA A 1 109 ? -3.484 -2.431 0.603 1.00 94.06 109 ALA A CA 1
ATOM 853 C C . ALA A 1 109 ? -3.397 -1.261 1.600 1.00 94.06 109 ALA A C 1
ATOM 855 O O . ALA A 1 109 ? -3.708 -1.451 2.775 1.00 94.06 109 ALA A O 1
ATOM 856 N N . GLN A 1 110 ? -3.037 -0.052 1.150 1.00 92.75 110 GLN A N 1
ATOM 857 C CA . GLN A 1 110 ? -3.022 1.133 2.021 1.00 92.75 110 GLN A CA 1
ATOM 858 C C . GLN A 1 110 ? -4.432 1.519 2.492 1.00 92.75 110 GLN A C 1
ATOM 860 O O . GLN A 1 110 ? -4.636 1.766 3.679 1.00 92.75 110 GLN A O 1
ATOM 865 N N . ALA A 1 111 ? -5.431 1.491 1.603 1.00 94.00 111 ALA A N 1
ATOM 866 C CA . ALA A 1 111 ? -6.822 1.748 1.978 1.00 94.00 111 ALA A CA 1
ATOM 867 C C . ALA A 1 111 ? -7.342 0.723 3.007 1.00 94.00 111 ALA A C 1
ATOM 869 O O . ALA A 1 111 ? -8.018 1.090 3.968 1.00 94.00 111 ALA A O 1
ATOM 870 N N . ALA A 1 112 ? -6.968 -0.554 2.864 1.00 91.69 112 ALA A N 1
ATOM 871 C CA . ALA A 1 112 ? -7.288 -1.587 3.849 1.00 91.69 112 ALA A CA 1
ATOM 872 C C . ALA A 1 112 ? -6.612 -1.331 5.209 1.00 91.69 112 ALA A C 1
ATOM 874 O O . ALA A 1 112 ? -7.262 -1.461 6.246 1.00 91.69 112 ALA A O 1
ATOM 875 N N . ARG A 1 113 ? -5.340 -0.912 5.224 1.00 90.12 113 ARG A N 1
ATOM 876 C CA . ARG A 1 113 ? -4.635 -0.536 6.464 1.00 90.12 113 ARG A CA 1
ATOM 877 C C . ARG A 1 113 ? -5.299 0.637 7.172 1.00 90.12 113 ARG A C 1
ATOM 879 O O . ARG A 1 113 ? -5.404 0.620 8.391 1.00 90.12 113 ARG A O 1
ATOM 886 N N . ARG A 1 114 ? -5.821 1.618 6.435 1.00 89.75 114 ARG A N 1
ATOM 887 C CA . ARG A 1 114 ? -6.564 2.728 7.041 1.00 89.75 114 ARG A CA 1
ATOM 888 C C . ARG A 1 114 ? -7.897 2.286 7.660 1.00 89.75 114 ARG A C 1
ATOM 890 O O . ARG A 1 114 ? -8.263 2.764 8.733 1.00 89.75 114 ARG A O 1
ATOM 897 N N . LEU A 1 115 ? -8.597 1.347 7.018 1.00 90.56 115 LEU A N 1
ATOM 898 C CA . LEU A 1 115 ? -9.855 0.782 7.521 1.00 90.56 115 LEU A CA 1
ATOM 899 C C . LEU A 1 115 ? -9.661 -0.077 8.779 1.00 90.56 115 LEU A C 1
ATOM 901 O O . LEU A 1 115 ? -10.379 0.111 9.757 1.00 90.56 115 LEU A O 1
ATOM 905 N N . TYR A 1 116 ? -8.709 -1.013 8.754 1.00 88.50 116 TYR A N 1
ATOM 906 C CA . TYR A 1 116 ? -8.564 -2.066 9.774 1.00 88.50 116 TYR A CA 1
ATOM 907 C C . TYR A 1 116 ? -7.348 -1.896 10.697 1.00 88.50 116 TYR A C 1
ATOM 909 O O . TYR A 1 116 ? -7.186 -2.661 11.651 1.00 88.50 116 TYR A O 1
ATOM 917 N N . GLY A 1 117 ? -6.505 -0.902 10.422 1.00 84.94 117 GLY A N 1
ATOM 918 C CA . GLY A 1 117 ? -5.288 -0.580 11.160 1.00 84.94 117 GLY A CA 1
ATOM 919 C C . GLY A 1 117 ? -4.055 -1.323 10.647 1.00 84.94 117 GLY A C 1
ATOM 920 O O . GLY A 1 117 ? -4.139 -2.411 10.074 1.00 84.94 117 GLY A O 1
ATOM 921 N N . ASP A 1 118 ? -2.874 -0.772 10.928 1.00 78.94 118 ASP A N 1
ATOM 922 C CA . ASP A 1 118 ? -1.587 -1.371 10.538 1.00 78.94 118 ASP A CA 1
ATOM 923 C C . ASP A 1 118 ? -1.336 -2.734 11.198 1.00 78.94 118 ASP A C 1
ATOM 925 O O . ASP A 1 118 ? -0.644 -3.599 10.662 1.00 78.94 118 ASP A O 1
ATOM 929 N N . LEU A 1 119 ? -1.969 -2.962 12.347 1.00 75.12 119 LEU A N 1
ATOM 930 C CA . LEU A 1 119 ? -1.871 -4.194 13.123 1.00 75.12 119 LEU A CA 1
ATOM 931 C C . LEU A 1 119 ? -2.942 -5.213 12.711 1.00 75.12 119 LEU A C 1
ATOM 933 O O . LEU A 1 119 ? -3.257 -6.140 13.461 1.00 75.12 119 LEU A O 1
ATOM 937 N N . MET A 1 120 ? -3.503 -5.077 11.501 1.00 79.69 120 MET A N 1
ATOM 938 C CA . MET A 1 120 ? -4.497 -6.016 10.978 1.00 79.69 120 MET A CA 1
ATOM 939 C C . MET A 1 120 ? -3.980 -7.461 10.858 1.00 79.69 120 MET A C 1
ATOM 941 O O . MET A 1 120 ? -4.771 -8.399 10.913 1.00 79.69 120 MET A O 1
ATOM 945 N N . LEU A 1 121 ? -2.657 -7.638 10.762 1.00 73.38 121 LEU A N 1
ATOM 946 C CA . LEU A 1 121 ? -1.978 -8.939 10.717 1.00 73.38 121 LEU A CA 1
ATOM 947 C C . LEU A 1 121 ? -1.778 -9.583 12.098 1.00 73.38 121 LEU A C 1
ATOM 949 O O . LEU A 1 121 ? -1.449 -10.765 12.173 1.00 73.38 121 LEU A O 1
ATOM 953 N N . LEU A 1 122 ? -1.956 -8.826 13.183 1.00 74.38 122 LEU A N 1
ATOM 954 C CA . LEU A 1 122 ? -1.790 -9.322 14.544 1.00 74.38 122 LEU A CA 1
ATOM 955 C C . LEU A 1 122 ? -3.152 -9.655 15.165 1.00 74.38 122 LEU A C 1
ATOM 957 O O . LEU A 1 122 ? -4.139 -8.928 15.007 1.00 74.38 122 LEU A O 1
ATOM 961 N N . ASP A 1 123 ? -3.187 -10.740 15.939 1.00 62.00 123 ASP A N 1
ATOM 962 C CA . ASP A 1 123 ? -4.341 -11.103 16.774 1.00 62.00 123 ASP A CA 1
ATOM 963 C C . ASP A 1 123 ? -4.520 -10.146 17.972 1.00 62.00 123 ASP A C 1
ATOM 965 O O . ASP A 1 123 ? -5.543 -10.189 18.652 1.00 62.00 123 ASP A O 1
ATOM 969 N N . VAL A 1 124 ? -3.550 -9.258 18.226 1.00 58.31 124 VAL A N 1
ATOM 970 C CA . VAL A 1 124 ? -3.626 -8.268 19.303 1.00 58.31 124 VAL A CA 1
ATOM 971 C C . VAL A 1 124 ? -4.503 -7.097 18.858 1.00 58.31 124 VAL A C 1
ATOM 973 O O . VAL A 1 124 ? -4.194 -6.380 17.907 1.00 58.31 124 VAL A O 1
ATOM 976 N N . THR A 1 125 ? -5.616 -6.891 19.556 1.00 50.56 125 THR A N 1
ATOM 977 C CA . THR A 1 125 ? -6.432 -5.675 19.474 1.00 50.56 125 THR A CA 1
ATOM 978 C C . THR A 1 125 ? -5.758 -4.578 20.290 1.00 50.56 125 THR A C 1
ATOM 980 O O . THR A 1 125 ? -6.130 -4.328 21.433 1.00 50.56 125 THR A O 1
ATOM 983 N N . THR A 1 126 ? -4.715 -3.947 19.761 1.00 50.12 126 THR A N 1
ATOM 984 C CA . THR A 1 126 ? -4.147 -2.761 20.406 1.00 50.12 126 THR A CA 1
ATOM 985 C C . THR A 1 126 ? -4.952 -1.539 19.986 1.00 50.12 126 THR A C 1
ATOM 987 O O . THR A 1 126 ? -4.670 -0.892 18.983 1.00 50.12 126 THR A O 1
ATOM 990 N N . THR A 1 127 ? -5.918 -1.171 20.816 1.00 46.78 127 THR A N 1
ATOM 991 C CA . THR A 1 127 ? -6.483 0.185 20.899 1.00 46.78 127 THR A CA 1
ATOM 992 C C . THR A 1 127 ? -5.453 1.223 21.381 1.00 46.78 127 THR A C 1
ATOM 994 O O . THR A 1 127 ? -5.803 2.364 21.666 1.00 46.78 127 THR A O 1
ATOM 997 N N . SER A 1 128 ? -4.177 0.849 21.542 1.00 46.53 128 SER A N 1
ATOM 998 C CA . SER A 1 128 ? -3.169 1.653 22.237 1.00 46.53 128 SER A CA 1
ATOM 999 C C . SER A 1 128 ? -1.749 1.307 21.774 1.00 46.53 128 SER A C 1
ATOM 1001 O O . SER A 1 128 ? -0.982 0.681 22.496 1.00 46.53 128 SER A O 1
ATOM 1003 N N . SER A 1 129 ? -1.374 1.703 20.563 1.00 44.97 129 SER A N 1
ATOM 1004 C CA . SER A 1 129 ? 0.041 1.866 20.201 1.00 44.97 129 SER A CA 1
ATOM 1005 C C . SER A 1 129 ? 0.212 3.299 19.713 1.00 44.97 129 SER A C 1
ATOM 1007 O O . SER A 1 129 ? -0.268 3.636 18.632 1.00 44.97 129 SER A O 1
ATOM 1009 N N . GLY A 1 130 ? 0.808 4.143 20.562 1.00 42.50 130 GLY A N 1
ATOM 1010 C CA . GLY A 1 130 ? 0.821 5.614 20.504 1.00 42.50 130 GLY A CA 1
ATOM 1011 C C . GLY A 1 130 ? 1.603 6.250 19.351 1.00 42.50 130 GLY A C 1
ATOM 1012 O O . GLY A 1 130 ? 2.346 7.198 19.575 1.00 42.50 130 GLY A O 1
ATOM 1013 N N . GLY A 1 131 ? 1.431 5.749 18.129 1.00 44.78 131 GLY A N 1
ATOM 1014 C CA . GLY A 1 131 ? 2.034 6.314 16.921 1.00 44.78 131 GLY A CA 1
ATOM 1015 C C . GLY A 1 131 ? 1.390 5.888 15.596 1.00 44.78 131 GLY A C 1
ATOM 1016 O O . GLY A 1 131 ? 1.656 6.526 14.584 1.00 44.78 131 GLY A O 1
ATOM 1017 N N . ALA A 1 132 ? 0.534 4.857 15.573 1.00 52.34 132 ALA A N 1
ATOM 1018 C CA . ALA A 1 132 ? -0.192 4.457 14.363 1.00 52.34 132 ALA A CA 1
ATOM 1019 C C . ALA A 1 132 ? -1.542 5.187 14.284 1.00 52.34 132 ALA A C 1
ATOM 1021 O O . ALA A 1 132 ? -2.234 5.312 15.297 1.00 52.34 132 ALA A O 1
ATOM 1022 N N . ALA A 1 133 ? -1.919 5.665 13.093 1.00 59.47 133 A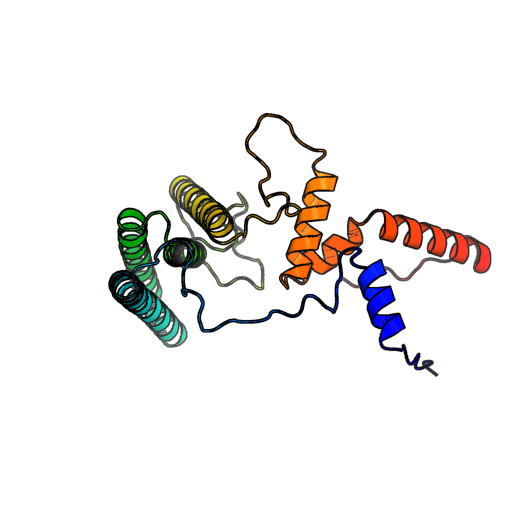LA A N 1
ATOM 1023 C CA . ALA A 1 133 ? -3.229 6.271 12.874 1.00 59.47 133 ALA A CA 1
ATOM 1024 C C . ALA A 1 133 ? -4.334 5.289 13.302 1.00 59.47 133 ALA A C 1
ATOM 1026 O O . ALA A 1 133 ? -4.280 4.102 12.971 1.00 59.47 133 ALA A O 1
ATOM 1027 N N . LEU A 1 134 ? -5.319 5.777 14.062 1.00 70.25 134 LEU A N 1
ATOM 1028 C CA . LEU A 1 134 ? -6.428 4.947 14.532 1.00 70.25 134 LEU A CA 1
ATOM 1029 C C . LEU A 1 134 ? -7.168 4.335 13.328 1.00 70.25 134 LEU A C 1
ATOM 1031 O O . LEU A 1 134 ? -7.418 5.042 12.347 1.00 70.25 134 LEU A O 1
ATOM 1035 N N . PRO A 1 135 ? -7.519 3.038 13.373 1.00 85.12 135 PRO A N 1
ATOM 1036 C CA . PRO A 1 135 ? -8.323 2.428 12.323 1.00 85.12 135 PRO A CA 1
ATOM 1037 C C . PRO A 1 135 ? -9.695 3.102 12.254 1.00 85.12 135 PRO A C 1
ATOM 1039 O O . PRO A 1 135 ? -10.264 3.441 13.291 1.00 85.12 135 PRO A O 1
ATOM 1042 N N . LEU A 1 136 ? -10.249 3.256 11.047 1.00 85.94 136 LEU A N 1
ATOM 1043 C CA . LEU A 1 136 ? -11.620 3.766 10.887 1.00 85.94 136 LEU A CA 1
ATOM 1044 C C . LEU A 1 136 ? -12.657 2.793 11.465 1.00 85.94 136 LEU A C 1
ATOM 1046 O O . LEU A 1 136 ? -13.670 3.207 12.018 1.00 85.94 136 LEU A O 1
ATOM 1050 N N . ILE A 1 137 ? -12.404 1.485 11.363 1.00 86.06 137 ILE A N 1
ATOM 1051 C CA . ILE A 1 137 ? -13.239 0.456 11.980 1.00 86.06 137 ILE A CA 1
ATOM 1052 C C . ILE A 1 137 ? -12.587 0.051 13.302 1.00 86.06 137 ILE A C 1
ATOM 1054 O O . ILE A 1 137 ? -11.619 -0.707 13.326 1.00 86.06 137 ILE A O 1
ATOM 1058 N N . LEU A 1 138 ? -13.139 0.541 14.413 1.00 78.44 138 LEU A N 1
ATOM 1059 C CA . LEU A 1 138 ? -12.607 0.282 15.757 1.00 78.44 138 LEU A CA 1
ATOM 1060 C C . LEU A 1 138 ? -12.771 -1.184 16.193 1.00 78.44 138 LEU A C 1
ATOM 1062 O O . LEU A 1 138 ? -11.919 -1.728 16.895 1.00 78.44 138 LEU A O 1
ATOM 1066 N N . THR A 1 139 ? -13.861 -1.836 15.778 1.00 79.56 139 THR A N 1
ATOM 1067 C CA . THR A 1 139 ? -14.212 -3.211 16.179 1.00 79.56 139 THR A CA 1
ATOM 1068 C C . THR A 1 139 ? -14.603 -4.082 14.976 1.00 79.56 139 THR A C 1
ATOM 1070 O O . THR A 1 139 ? -15.752 -4.514 14.851 1.00 79.56 139 THR A O 1
ATOM 1073 N N . PRO A 1 140 ? -13.662 -4.376 14.058 1.00 82.94 140 PRO A N 1
ATOM 1074 C CA . PRO A 1 140 ? -13.952 -5.223 12.908 1.00 82.94 140 PRO A CA 1
ATOM 1075 C C . PRO A 1 140 ? -14.198 -6.667 13.351 1.00 82.94 140 PRO A C 1
ATOM 1077 O O . PRO A 1 140 ? -13.586 -7.165 14.304 1.00 82.94 140 PRO A O 1
ATOM 1080 N N . ARG A 1 141 ? -15.062 -7.387 12.626 1.00 86.44 141 ARG A N 1
ATOM 1081 C CA . ARG A 1 141 ? -15.219 -8.832 12.843 1.00 86.44 141 ARG A CA 1
ATOM 1082 C C . ARG A 1 141 ? -13.891 -9.525 12.547 1.00 86.44 141 ARG A C 1
ATOM 1084 O O . ARG A 1 141 ? -13.215 -9.193 11.576 1.00 86.44 141 ARG A O 1
ATOM 1091 N N . ARG A 1 142 ? -13.526 -10.524 13.356 1.00 83.88 142 ARG A N 1
ATOM 1092 C CA . ARG A 1 142 ? -12.239 -11.231 13.218 1.00 83.88 142 ARG A CA 1
ATOM 1093 C C . ARG A 1 142 ? -12.037 -11.825 11.819 1.00 83.88 142 ARG A C 1
ATOM 1095 O O . ARG A 1 142 ? -10.926 -11.796 11.303 1.00 83.88 142 ARG A O 1
ATOM 1102 N N . GLU A 1 143 ? -13.102 -12.348 11.219 1.00 86.81 143 GLU A N 1
ATOM 1103 C CA . GLU A 1 143 ? -13.081 -12.916 9.866 1.00 86.81 143 GLU A CA 1
ATOM 1104 C C . GLU A 1 143 ? -12.826 -11.844 8.799 1.00 86.81 143 GLU A C 1
ATOM 1106 O O . GLU A 1 143 ? -11.900 -11.997 8.009 1.00 86.81 143 GLU A O 1
ATOM 1111 N N . GLU A 1 144 ? -13.558 -10.725 8.849 1.00 88.00 144 GLU A N 1
ATOM 1112 C CA . GLU A 1 144 ? -13.388 -9.574 7.945 1.00 88.00 144 GLU A CA 1
ATOM 1113 C C . GLU A 1 144 ? -11.971 -8.992 8.049 1.00 88.00 144 GLU A C 1
ATOM 1115 O O . GLU A 1 144 ? -11.297 -8.792 7.039 1.00 88.00 144 GLU A O 1
ATOM 1120 N N . LYS A 1 145 ? -11.468 -8.814 9.280 1.00 86.00 145 LYS A N 1
ATOM 1121 C CA . LYS A 1 145 ? -10.093 -8.366 9.546 1.00 86.00 145 LYS A CA 1
ATOM 1122 C C . LYS A 1 145 ? -9.066 -9.316 8.920 1.00 86.00 145 LYS A C 1
ATOM 1124 O O . LYS A 1 145 ? -8.113 -8.867 8.288 1.00 86.00 145 LYS A O 1
ATOM 1129 N N . ARG A 1 146 ? -9.254 -10.631 9.082 1.00 87.25 146 ARG A N 1
ATOM 1130 C CA . ARG A 1 146 ? -8.338 -11.655 8.559 1.00 87.25 146 ARG A CA 1
ATOM 1131 C C . ARG A 1 146 ? -8.346 -11.708 7.033 1.00 87.25 146 ARG A C 1
ATOM 1133 O O . ARG A 1 146 ? -7.282 -11.860 6.437 1.00 87.25 146 ARG A O 1
ATOM 1140 N N . GLU A 1 147 ? -9.513 -11.586 6.411 1.00 90.44 147 GLU A N 1
ATOM 1141 C CA . GLU A 1 147 ? -9.649 -11.542 4.954 1.00 90.44 147 GLU A CA 1
ATOM 1142 C C . GLU A 1 147 ? -8.976 -10.293 4.373 1.00 90.44 147 GLU A C 1
ATOM 1144 O O . GLU A 1 147 ? -8.159 -10.401 3.456 1.00 90.44 147 GLU A O 1
ATOM 1149 N N . ALA A 1 148 ? -9.237 -9.122 4.960 1.00 90.56 148 ALA A N 1
ATOM 1150 C CA . ALA A 1 148 ? -8.596 -7.875 4.560 1.00 90.56 148 ALA A CA 1
ATOM 1151 C C . ALA A 1 148 ? -7.068 -7.941 4.707 1.00 90.56 148 ALA A C 1
ATOM 1153 O O . ALA A 1 148 ? -6.340 -7.532 3.802 1.00 90.56 148 ALA A O 1
ATOM 1154 N N . ALA A 1 149 ? -6.576 -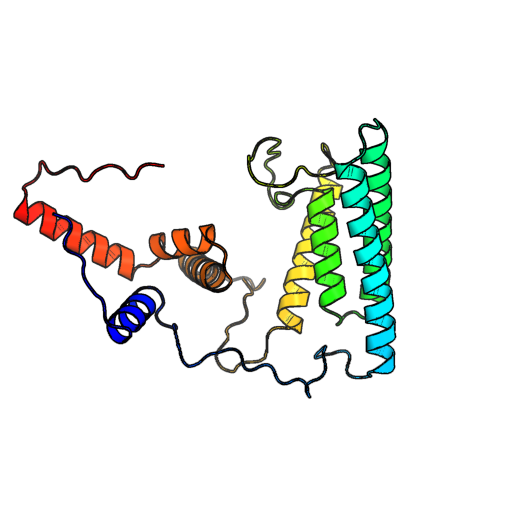8.517 5.808 1.00 88.94 149 ALA A N 1
ATOM 1155 C CA . ALA A 1 149 ? -5.150 -8.689 6.052 1.00 88.94 149 ALA A CA 1
ATOM 1156 C C . ALA A 1 149 ? -4.492 -9.647 5.042 1.00 88.94 149 ALA A C 1
ATOM 1158 O O . ALA A 1 149 ? -3.424 -9.338 4.513 1.00 88.94 149 ALA A O 1
ATOM 1159 N N . ALA A 1 150 ? -5.137 -10.778 4.732 1.00 90.00 150 ALA A N 1
ATOM 1160 C CA . ALA A 1 150 ? -4.650 -11.722 3.727 1.00 90.00 150 ALA A CA 1
ATOM 1161 C C . ALA A 1 150 ? -4.582 -11.080 2.334 1.00 90.00 150 ALA A C 1
ATOM 1163 O O . ALA A 1 150 ? -3.574 -11.215 1.641 1.00 90.00 150 ALA A O 1
ATOM 1164 N N . ARG A 1 151 ? -5.620 -10.327 1.955 1.00 92.38 151 ARG A N 1
ATOM 1165 C CA . ARG A 1 151 ? -5.681 -9.626 0.669 1.00 92.38 151 ARG A CA 1
ATOM 1166 C C . ARG A 1 151 ? -4.629 -8.526 0.555 1.00 92.38 151 ARG A C 1
ATOM 1168 O O . ARG A 1 151 ? -3.972 -8.415 -0.474 1.00 92.38 151 ARG A O 1
ATOM 1175 N N . ALA A 1 152 ? -4.438 -7.736 1.609 1.00 91.31 152 ALA A N 1
ATOM 1176 C CA . ALA A 1 152 ? -3.410 -6.703 1.629 1.00 91.31 152 ALA A CA 1
ATOM 1177 C C . ALA A 1 152 ? -1.997 -7.300 1.550 1.00 91.31 152 ALA A C 1
ATOM 1179 O O . ALA A 1 152 ? -1.143 -6.745 0.863 1.00 91.31 152 ALA A O 1
ATOM 1180 N N . LEU A 1 153 ? -1.748 -8.437 2.210 1.00 90.31 153 LEU A N 1
ATOM 1181 C CA . LEU A 1 153 ? -0.473 -9.144 2.092 1.00 90.31 153 LEU A CA 1
ATOM 1182 C C . LEU A 1 153 ? -0.244 -9.636 0.658 1.00 90.31 153 LEU A C 1
ATOM 1184 O O . LEU A 1 153 ? 0.815 -9.371 0.096 1.00 90.31 153 LEU A O 1
ATOM 1188 N N . GLU A 1 154 ? -1.246 -10.270 0.045 1.00 92.06 154 GLU A N 1
ATOM 1189 C CA . GLU A 1 154 ? -1.180 -10.703 -1.355 1.00 92.06 154 GLU A CA 1
ATOM 1190 C C . GLU A 1 154 ? -0.893 -9.526 -2.301 1.00 92.06 154 GLU A C 1
ATOM 1192 O O . GLU A 1 154 ? -0.058 -9.631 -3.202 1.00 92.06 154 GLU A O 1
ATOM 1197 N N . ASP A 1 155 ? -1.549 -8.384 -2.090 1.00 93.00 155 ASP A N 1
ATOM 1198 C CA . ASP A 1 155 ? -1.342 -7.189 -2.903 1.00 93.00 155 ASP A CA 1
ATOM 1199 C C . ASP A 1 155 ? 0.077 -6.643 -2.800 1.00 93.00 155 ASP A C 1
ATOM 1201 O O . ASP A 1 155 ? 0.672 -6.293 -3.823 1.00 93.00 155 ASP A O 1
ATOM 1205 N N . LEU A 1 156 ? 0.638 -6.599 -1.594 1.00 90.62 156 LEU A N 1
ATOM 1206 C CA . LEU A 1 156 ? 2.004 -6.139 -1.369 1.00 90.62 156 LEU A CA 1
ATOM 1207 C C . LEU A 1 156 ? 3.019 -7.123 -1.952 1.00 90.62 156 LEU A C 1
ATOM 1209 O O . LEU A 1 156 ? 3.900 -6.704 -2.702 1.00 90.62 156 LEU A O 1
ATOM 1213 N N . GLU A 1 157 ? 2.861 -8.423 -1.692 1.00 88.56 157 GLU A N 1
ATOM 1214 C CA . GLU A 1 157 ? 3.707 -9.472 -2.271 1.00 88.56 157 GLU A CA 1
ATOM 1215 C C . GLU A 1 157 ? 3.696 -9.407 -3.799 1.00 88.56 157 GLU A C 1
ATOM 1217 O O . GLU A 1 157 ? 4.748 -9.460 -4.445 1.00 88.56 157 GLU A O 1
ATOM 1222 N N . ARG A 1 158 ? 2.511 -9.248 -4.398 1.00 90.50 158 ARG A N 1
ATOM 1223 C CA . ARG A 1 158 ? 2.380 -9.180 -5.850 1.00 90.50 158 ARG A CA 1
ATOM 1224 C C . ARG A 1 158 ? 2.963 -7.891 -6.414 1.00 90.50 158 ARG A C 1
ATOM 1226 O O . ARG A 1 158 ? 3.619 -7.953 -7.449 1.00 90.50 158 ARG A O 1
ATOM 1233 N N . SER A 1 159 ? 2.766 -6.756 -5.746 1.00 91.06 159 SER A N 1
ATOM 1234 C CA . SER A 1 159 ? 3.342 -5.466 -6.153 1.00 91.06 159 SER A CA 1
ATOM 1235 C C . SER A 1 159 ? 4.865 -5.509 -6.128 1.00 91.06 159 SER A C 1
ATOM 1237 O O . SER A 1 159 ? 5.502 -5.148 -7.115 1.00 91.06 159 SER A O 1
ATOM 1239 N N . ILE A 1 160 ? 5.447 -6.040 -5.048 1.00 85.94 160 ILE A N 1
ATOM 1240 C CA . ILE A 1 160 ? 6.891 -6.264 -4.937 1.00 85.94 160 ILE A CA 1
ATOM 1241 C C . ILE A 1 160 ? 7.349 -7.183 -6.069 1.00 85.94 160 ILE A C 1
ATOM 1243 O O . ILE A 1 160 ? 8.274 -6.830 -6.790 1.00 85.94 160 ILE A O 1
ATOM 1247 N N . ALA A 1 161 ? 6.683 -8.316 -6.302 1.00 87.81 161 ALA A N 1
ATOM 1248 C CA . ALA A 1 161 ? 7.072 -9.247 -7.363 1.00 87.81 161 ALA A CA 1
ATOM 1249 C C . ALA A 1 161 ? 6.992 -8.644 -8.780 1.00 87.81 161 ALA A C 1
ATOM 1251 O O . ALA A 1 161 ? 7.754 -9.049 -9.654 1.00 87.81 161 ALA A O 1
ATOM 1252 N N . LEU A 1 162 ? 6.068 -7.711 -9.024 1.00 88.94 162 LEU A N 1
ATOM 1253 C CA . LEU A 1 162 ? 5.908 -7.039 -10.316 1.00 88.94 162 LEU A CA 1
ATOM 1254 C C . LEU A 1 162 ? 6.951 -5.938 -10.537 1.00 88.94 162 LEU A C 1
ATOM 1256 O O . LEU A 1 162 ? 7.388 -5.752 -11.671 1.00 88.94 162 LEU A O 1
ATOM 1260 N N . LEU A 1 163 ? 7.326 -5.214 -9.480 1.00 86.81 163 LEU A N 1
ATOM 1261 C CA . LEU A 1 163 ? 8.229 -4.063 -9.558 1.00 86.81 163 LEU A CA 1
ATOM 1262 C C . LEU A 1 163 ? 9.692 -4.409 -9.264 1.00 86.81 163 LEU A C 1
ATOM 1264 O O . LEU A 1 163 ? 10.577 -3.647 -9.640 1.00 86.81 163 LEU A O 1
ATOM 1268 N N . THR A 1 164 ? 9.966 -5.543 -8.615 1.00 79.25 164 THR A N 1
ATOM 1269 C CA . THR A 1 164 ? 11.338 -6.003 -8.365 1.00 79.25 164 THR A CA 1
ATOM 1270 C C . THR A 1 164 ? 11.988 -6.388 -9.693 1.00 79.25 164 THR A C 1
ATOM 1272 O O . THR A 1 164 ? 11.519 -7.327 -10.345 1.00 79.25 164 THR A O 1
ATOM 1275 N N . PRO A 1 165 ? 13.075 -5.713 -10.110 1.00 70.69 165 PRO A N 1
ATOM 1276 C CA . PRO A 1 165 ? 13.810 -6.116 -11.297 1.00 70.69 165 PRO A CA 1
ATOM 1277 C C . PRO A 1 165 ? 14.348 -7.537 -11.120 1.00 70.69 165 PRO A C 1
ATOM 1279 O O . PRO A 1 165 ? 14.807 -7.903 -10.037 1.00 70.69 165 PRO A O 1
ATOM 1282 N N . ALA A 1 166 ? 14.352 -8.329 -12.191 1.00 62.44 166 ALA A N 1
ATOM 1283 C CA . ALA A 1 166 ? 15.039 -9.616 -12.210 1.00 62.44 166 ALA A CA 1
ATOM 1284 C C . ALA A 1 166 ? 16.562 -9.385 -12.215 1.00 62.44 166 ALA A C 1
ATOM 1286 O O . ALA A 1 166 ? 17.221 -9.501 -13.244 1.00 62.44 166 ALA A O 1
ATOM 1287 N N . ALA A 1 167 ? 17.128 -8.988 -11.076 1.00 54.00 167 ALA A N 1
ATOM 1288 C CA . ALA A 1 167 ? 18.569 -8.896 -10.923 1.00 54.00 167 ALA A CA 1
ATOM 1289 C C . ALA A 1 167 ? 19.144 -10.308 -10.706 1.00 54.00 167 ALA A C 1
ATOM 1291 O O . ALA A 1 167 ? 18.599 -11.070 -9.904 1.00 54.00 167 ALA A O 1
ATOM 1292 N N . PRO A 1 168 ? 20.270 -10.665 -11.345 1.00 47.16 168 PRO A N 1
ATOM 1293 C CA . PRO A 1 168 ? 20.902 -11.975 -11.176 1.00 47.16 168 PRO A CA 1
ATOM 1294 C C . PRO A 1 168 ? 21.443 -12.244 -9.755 1.00 47.16 168 PRO A C 1
ATOM 1296 O O . PRO A 1 168 ? 21.850 -13.368 -9.479 1.00 47.16 168 PRO A O 1
ATOM 1299 N N . SER A 1 169 ? 21.429 -11.259 -8.845 1.00 44.81 169 SER A N 1
ATOM 1300 C CA . SER A 1 169 ? 21.868 -11.402 -7.445 1.00 44.81 169 SER A CA 1
ATOM 1301 C C . SER A 1 169 ? 20.806 -11.052 -6.394 1.00 44.81 169 SER A C 1
ATOM 1303 O O . SER A 1 169 ? 21.091 -11.154 -5.203 1.00 44.81 169 SER A O 1
ATOM 1305 N N . ALA A 1 170 ? 19.599 -10.634 -6.789 1.00 43.47 170 ALA A N 1
ATOM 1306 C CA . ALA A 1 170 ? 18.536 -10.329 -5.835 1.00 43.47 170 ALA A CA 1
ATOM 1307 C C . ALA A 1 170 ? 17.726 -11.601 -5.576 1.00 43.47 170 ALA A C 1
ATOM 1309 O O . ALA A 1 170 ? 16.820 -11.951 -6.336 1.00 43.47 170 ALA A O 1
ATOM 1310 N N . ALA A 1 171 ? 18.065 -12.323 -4.507 1.00 41.50 171 ALA A N 1
ATOM 1311 C CA . ALA A 1 171 ? 17.156 -13.324 -3.974 1.00 41.50 171 ALA A CA 1
ATOM 1312 C C . ALA A 1 171 ? 15.811 -12.627 -3.677 1.00 41.50 171 ALA A C 1
ATOM 1314 O O . ALA A 1 171 ? 15.801 -11.604 -2.991 1.00 41.50 171 ALA A O 1
ATOM 1315 N N . PRO A 1 172 ? 14.679 -13.106 -4.222 1.00 44.09 172 PRO A N 1
ATOM 1316 C CA . PRO A 1 172 ? 13.397 -12.458 -3.994 1.00 44.09 172 PRO A CA 1
ATOM 1317 C C . PRO A 1 172 ? 13.055 -12.490 -2.501 1.00 44.09 172 PRO A C 1
ATOM 1319 O O . PRO A 1 172 ? 13.249 -13.519 -1.854 1.00 44.09 172 PRO A O 1
ATOM 1322 N N . PHE A 1 173 ? 12.471 -11.390 -2.015 1.00 46.12 173 PHE A N 1
ATOM 1323 C CA . PHE A 1 173 ? 11.914 -11.126 -0.672 1.00 46.12 173 PHE A CA 1
ATOM 1324 C C . PHE A 1 173 ? 10.847 -12.120 -0.180 1.00 46.12 173 PHE A C 1
ATOM 1326 O O . PHE A 1 173 ? 10.076 -11.852 0.736 1.00 46.12 173 PHE A O 1
ATOM 1333 N N . THR A 1 174 ? 10.741 -13.284 -0.803 1.00 43.09 174 THR A N 1
ATOM 1334 C CA . THR A 1 174 ? 9.775 -14.292 -0.414 1.00 43.09 174 THR A CA 1
ATOM 1335 C C . THR A 1 174 ? 10.380 -15.140 0.696 1.00 43.09 174 THR A C 1
ATOM 1337 O O . THR A 1 174 ? 11.235 -15.989 0.422 1.00 43.09 174 THR A O 1
ATOM 1340 N N . CYS A 1 175 ? 9.839 -15.020 1.909 1.00 41.38 175 CYS A N 1
ATOM 1341 C CA . CYS A 1 175 ? 9.627 -16.189 2.758 1.00 41.38 175 CYS A CA 1
ATOM 1342 C C . CYS A 1 175 ? 8.751 -17.154 1.946 1.00 41.38 175 CYS A C 1
ATOM 1344 O O . CYS A 1 175 ? 7.522 -17.093 1.939 1.00 41.38 175 CYS A O 1
ATOM 1346 N N . ARG A 1 176 ? 9.391 -17.934 1.072 1.00 38.47 176 ARG A N 1
ATOM 1347 C CA . ARG A 1 176 ? 8.689 -18.686 0.045 1.00 38.47 176 ARG A CA 1
ATOM 1348 C C . ARG A 1 176 ? 7.913 -19.794 0.749 1.00 38.47 176 ARG A C 1
ATOM 1350 O O . ARG A 1 176 ? 8.497 -20.661 1.395 1.00 38.47 176 ARG A O 1
ATOM 1357 N N . ARG A 1 177 ? 6.590 -19.768 0.578 1.00 41.12 177 ARG A N 1
ATOM 1358 C CA . ARG A 1 177 ? 5.631 -20.853 0.820 1.00 41.12 177 ARG A CA 1
ATOM 1359 C C . ARG A 1 177 ? 6.073 -22.112 0.057 1.00 41.12 177 ARG A C 1
ATOM 1361 O O . ARG A 1 177 ? 5.574 -22.402 -1.022 1.00 41.12 177 ARG A O 1
ATOM 1368 N N . ALA A 1 178 ? 7.064 -22.826 0.582 1.00 34.50 178 ALA A N 1
ATOM 1369 C CA . ALA A 1 178 ? 7.599 -24.058 0.011 1.00 34.50 178 ALA A CA 1
ATOM 1370 C C . ALA A 1 178 ? 8.276 -24.911 1.096 1.00 34.50 178 ALA A C 1
ATOM 1372 O O . ALA A 1 178 ? 9.477 -25.136 1.049 1.00 34.50 178 ALA A O 1
ATOM 1373 N N . GLY A 1 179 ? 7.505 -25.377 2.086 1.00 37.31 179 GLY A N 1
ATOM 1374 C CA . GLY A 1 179 ? 7.777 -26.606 2.859 1.00 37.31 179 GLY A CA 1
ATOM 1375 C C . GLY A 1 179 ? 9.116 -26.752 3.604 1.00 37.31 179 GLY A C 1
ATOM 1376 O O . GLY A 1 179 ? 9.367 -27.813 4.168 1.00 37.31 179 GLY A O 1
ATOM 1377 N N . ARG A 1 180 ? 9.977 -25.736 3.626 1.00 37.12 180 ARG A N 1
ATOM 1378 C CA . ARG A 1 180 ? 11.261 -25.735 4.323 1.00 37.12 180 ARG A CA 1
ATOM 1379 C C . ARG A 1 180 ? 11.460 -24.370 4.961 1.00 37.12 180 ARG A C 1
ATOM 1381 O O . ARG A 1 180 ? 11.718 -23.385 4.280 1.00 37.12 180 ARG A O 1
ATOM 1388 N N . TRP A 1 181 ? 11.324 -24.342 6.279 1.00 41.75 181 TRP A N 1
ATOM 1389 C CA . TRP A 1 181 ? 11.760 -23.226 7.101 1.00 41.75 181 TRP A CA 1
ATOM 1390 C C . TRP A 1 181 ? 13.278 -23.090 6.932 1.00 41.75 181 TRP A C 1
ATOM 1392 O O . TRP A 1 181 ? 14.021 -24.005 7.289 1.00 41.75 181 TRP A O 1
ATOM 1402 N N . GLN A 1 182 ? 13.750 -21.977 6.367 1.00 49.00 182 GLN A N 1
ATOM 1403 C CA . GLN A 1 182 ? 15.109 -21.526 6.672 1.00 49.00 182 GLN A CA 1
ATOM 1404 C C . GLN A 1 182 ? 15.174 -21.206 8.176 1.00 49.00 182 GLN A C 1
ATOM 1406 O O . GLN A 1 182 ? 14.125 -20.931 8.774 1.00 49.00 182 GLN A O 1
ATOM 1411 N N . PRO A 1 183 ? 16.353 -21.250 8.823 1.00 50.84 183 PRO A N 1
ATOM 1412 C CA . PRO A 1 183 ? 16.475 -20.815 10.208 1.00 50.84 183 PRO A CA 1
ATOM 1413 C C . PRO A 1 183 ? 15.923 -19.390 10.318 1.00 50.84 183 PRO A C 1
ATOM 1415 O O . PRO A 1 183 ? 16.476 -18.462 9.732 1.00 50.84 183 PRO A O 1
ATOM 1418 N N . ALA A 1 184 ? 14.804 -19.224 11.030 1.00 57.34 184 ALA A N 1
ATOM 1419 C CA . ALA A 1 184 ? 14.020 -17.986 11.040 1.00 57.34 184 ALA A CA 1
ATOM 1420 C C . ALA A 1 184 ? 14.851 -16.742 11.401 1.00 57.34 184 ALA A C 1
ATOM 1422 O O . ALA A 1 184 ? 14.531 -15.641 10.972 1.00 57.34 184 ALA A O 1
ATOM 1423 N N . ALA A 1 185 ? 15.944 -16.925 12.147 1.00 58.47 185 ALA A N 1
ATOM 1424 C CA . ALA A 1 185 ? 16.863 -15.861 12.528 1.00 58.47 185 ALA A CA 1
ATOM 1425 C C . ALA A 1 185 ? 17.641 -15.256 11.344 1.00 58.47 185 ALA A C 1
ATOM 1427 O O . ALA A 1 185 ? 17.875 -14.052 11.335 1.00 58.47 185 ALA A O 1
ATOM 1428 N N . GLU A 1 186 ? 18.041 -16.059 10.355 1.00 62.00 186 GLU A N 1
ATOM 1429 C CA . GLU A 1 186 ? 18.835 -15.577 9.216 1.00 62.00 186 GLU A CA 1
ATOM 1430 C C . GLU A 1 186 ? 17.956 -14.816 8.218 1.00 62.00 186 GLU A C 1
ATOM 1432 O O . GLU A 1 186 ? 18.300 -13.707 7.815 1.00 62.00 186 GLU A O 1
ATOM 1437 N N . ALA A 1 187 ? 16.766 -15.353 7.923 1.00 62.94 187 ALA A N 1
ATOM 1438 C CA . ALA A 1 187 ? 15.762 -14.674 7.105 1.00 62.94 187 ALA A CA 1
ATOM 1439 C C . ALA A 1 187 ? 15.270 -13.373 7.769 1.00 62.94 187 ALA A C 1
ATOM 1441 O O . ALA A 1 187 ? 15.243 -12.330 7.126 1.00 62.94 187 ALA A O 1
ATOM 1442 N N . ALA A 1 188 ? 14.979 -13.395 9.076 1.00 67.38 188 ALA A N 1
ATOM 1443 C CA . ALA A 1 188 ? 14.579 -12.190 9.803 1.00 67.38 188 ALA A CA 1
ATOM 1444 C C . ALA A 1 188 ? 15.697 -11.135 9.854 1.00 67.38 188 ALA A C 1
ATOM 1446 O O . ALA A 1 188 ? 15.420 -9.946 9.734 1.00 67.38 188 ALA A O 1
ATOM 1447 N N . SER A 1 189 ? 16.959 -11.551 10.007 1.00 65.81 189 SER A N 1
ATOM 1448 C CA . SER A 1 189 ? 18.112 -10.642 9.970 1.00 65.81 189 SER A CA 1
ATOM 1449 C C . SER A 1 189 ? 18.237 -9.939 8.619 1.00 65.81 189 SER A C 1
ATOM 1451 O O . SER A 1 189 ? 18.389 -8.718 8.557 1.00 65.81 189 SER A O 1
ATOM 1453 N N . HIS A 1 190 ? 18.096 -10.704 7.539 1.00 70.25 190 HIS A N 1
ATOM 1454 C CA . HIS A 1 190 ? 18.104 -10.192 6.176 1.00 70.25 190 HIS A CA 1
ATOM 1455 C C . HIS A 1 190 ? 16.950 -9.206 5.918 1.00 70.25 190 HIS A C 1
ATOM 1457 O O . HIS A 1 190 ? 17.171 -8.121 5.377 1.00 70.25 190 HIS A O 1
ATOM 1463 N N . ASP A 1 191 ? 15.739 -9.528 6.372 1.00 70.69 191 ASP A N 1
ATOM 1464 C CA . ASP A 1 191 ? 14.561 -8.676 6.187 1.00 70.69 191 ASP A CA 1
ATOM 1465 C C . ASP A 1 191 ? 14.644 -7.377 6.999 1.00 70.69 191 ASP A C 1
ATOM 1467 O O . ASP A 1 191 ? 14.297 -6.309 6.495 1.00 70.69 191 ASP A O 1
ATOM 1471 N N . LEU A 1 192 ? 15.154 -7.434 8.234 1.00 73.06 192 LEU A N 1
ATOM 1472 C CA . LEU A 1 192 ? 15.398 -6.241 9.048 1.00 73.06 192 LEU A CA 1
ATOM 1473 C C . LEU A 1 192 ? 16.468 -5.345 8.416 1.00 73.06 192 LEU A C 1
ATOM 1475 O O . LEU A 1 192 ? 16.294 -4.126 8.365 1.00 73.06 192 LEU A O 1
ATOM 1479 N N . ALA A 1 193 ? 17.545 -5.935 7.887 1.00 69.06 193 ALA A N 1
ATOM 1480 C CA . ALA A 1 193 ? 18.587 -5.192 7.185 1.00 69.06 193 ALA A CA 1
ATOM 1481 C C . ALA A 1 193 ? 18.024 -4.461 5.956 1.00 69.06 193 ALA A C 1
ATOM 1483 O O . ALA A 1 193 ? 18.265 -3.265 5.781 1.00 69.06 193 ALA A O 1
ATOM 1484 N N . LEU A 1 194 ? 17.205 -5.139 5.148 1.00 67.19 194 LEU A N 1
ATOM 1485 C CA . LEU A 1 194 ? 16.569 -4.530 3.978 1.00 67.19 194 LEU A CA 1
ATOM 1486 C C . LEU A 1 194 ? 15.502 -3.500 4.358 1.00 67.19 194 LEU A C 1
ATOM 1488 O O . LEU A 1 194 ? 15.443 -2.436 3.746 1.00 67.19 194 LEU A O 1
ATOM 1492 N N . GLY A 1 195 ? 14.712 -3.757 5.403 1.00 67.06 195 GLY A N 1
ATOM 1493 C CA . GLY A 1 195 ? 13.784 -2.776 5.962 1.00 67.06 195 GLY A CA 1
ATOM 1494 C C . GLY A 1 195 ? 14.502 -1.497 6.398 1.00 67.06 195 GLY A C 1
ATOM 1495 O O . GLY A 1 195 ? 14.034 -0.398 6.101 1.00 67.06 195 GLY A O 1
ATOM 1496 N N . GLY A 1 196 ? 15.678 -1.628 7.017 1.00 67.56 196 GLY A N 1
ATOM 1497 C CA . GLY A 1 196 ? 16.540 -0.497 7.351 1.00 67.56 196 GLY A CA 1
ATOM 1498 C C . GLY A 1 196 ? 17.066 0.251 6.123 1.00 67.56 196 GLY A C 1
ATOM 1499 O O . GLY A 1 196 ? 17.066 1.482 6.121 1.00 67.56 196 GLY A O 1
ATOM 1500 N N . ARG A 1 197 ? 17.455 -0.464 5.055 1.00 61.38 197 ARG A N 1
ATOM 1501 C CA . ARG A 1 197 ? 17.875 0.151 3.778 1.00 61.38 197 ARG A CA 1
ATOM 1502 C C . ARG A 1 197 ? 16.764 0.962 3.120 1.00 61.38 197 ARG A C 1
ATOM 1504 O O . ARG A 1 197 ? 17.038 2.026 2.574 1.00 61.38 197 ARG A O 1
ATOM 1511 N N . TYR A 1 198 ? 15.523 0.483 3.181 1.00 65.25 198 TYR A N 1
ATOM 1512 C CA . TYR A 1 198 ? 14.367 1.188 2.622 1.00 65.25 198 TYR A CA 1
ATOM 1513 C C . TYR A 1 198 ? 13.807 2.290 3.537 1.00 65.25 198 TYR A C 1
ATOM 1515 O O . TYR A 1 198 ? 12.779 2.878 3.211 1.00 65.25 198 TYR A O 1
ATOM 1523 N N . GLY A 1 199 ? 14.484 2.607 4.647 1.00 58.06 199 GLY A N 1
ATOM 1524 C CA . GLY A 1 199 ? 14.170 3.766 5.487 1.00 58.06 199 GLY A CA 1
ATOM 1525 C C . GLY A 1 199 ? 13.284 3.479 6.700 1.00 58.06 199 GLY A C 1
ATOM 1526 O O . GLY A 1 199 ? 12.774 4.417 7.301 1.00 58.06 199 GLY A O 1
ATOM 1527 N N . ASN A 1 200 ? 13.086 2.214 7.087 1.00 66.94 200 ASN A N 1
ATOM 1528 C CA . ASN A 1 200 ? 12.425 1.893 8.352 1.00 66.94 200 ASN A CA 1
ATOM 1529 C C . ASN A 1 200 ? 13.445 1.934 9.502 1.00 66.94 200 ASN A C 1
ATOM 1531 O O . ASN A 1 200 ? 14.270 1.029 9.647 1.00 66.94 200 ASN A O 1
ATOM 1535 N N . ASP A 1 201 ? 13.365 2.968 10.340 1.00 63.00 201 ASP A N 1
ATOM 1536 C CA . ASP A 1 201 ? 14.290 3.177 11.462 1.00 63.00 201 ASP A CA 1
ATOM 1537 C C . ASP A 1 201 ? 14.229 2.062 12.515 1.00 63.00 201 ASP A C 1
ATOM 1539 O O . ASP A 1 201 ? 15.259 1.660 13.062 1.00 63.00 201 ASP A O 1
ATOM 1543 N N . ILE A 1 202 ? 13.044 1.490 12.753 1.00 69.62 202 ILE A N 1
ATOM 1544 C CA . ILE A 1 202 ? 12.870 0.349 13.663 1.00 69.62 202 ILE A CA 1
ATOM 1545 C C . ILE A 1 202 ? 13.616 -0.864 13.101 1.00 69.62 202 ILE A C 1
ATOM 1547 O O . ILE A 1 202 ? 14.398 -1.499 13.808 1.00 69.62 202 ILE A O 1
ATOM 1551 N N . ALA A 1 203 ? 13.436 -1.156 11.812 1.00 71.25 203 ALA A N 1
ATOM 1552 C CA . ALA A 1 203 ? 14.128 -2.249 11.140 1.00 71.25 203 ALA A CA 1
ATOM 1553 C C . ALA A 1 203 ? 15.647 -2.018 11.104 1.00 71.25 203 ALA A C 1
ATOM 1555 O O . ALA A 1 203 ? 16.401 -2.944 11.384 1.00 71.25 203 ALA A O 1
ATOM 1556 N N . LYS A 1 204 ? 16.104 -0.780 10.870 1.00 66.88 204 LYS A N 1
ATOM 1557 C CA . LYS A 1 204 ? 17.524 -0.394 10.901 1.00 66.88 204 LYS A CA 1
ATOM 1558 C C . LYS A 1 204 ? 18.164 -0.640 12.268 1.00 66.88 204 LYS A C 1
ATOM 1560 O O . LYS A 1 204 ? 19.283 -1.147 12.335 1.00 66.88 204 LYS A O 1
ATOM 1565 N N . ASN A 1 205 ? 17.467 -0.302 13.351 1.00 69.62 205 ASN A N 1
ATOM 1566 C CA . ASN A 1 205 ? 17.953 -0.523 14.713 1.00 69.62 205 ASN A CA 1
ATOM 1567 C C . ASN A 1 205 ? 17.957 -2.013 15.075 1.00 69.62 205 ASN A C 1
ATOM 1569 O O . ASN A 1 205 ? 18.944 -2.530 15.604 1.00 69.62 205 ASN A O 1
ATOM 1573 N N . LEU A 1 206 ? 16.890 -2.730 14.723 1.00 75.00 206 LEU A N 1
ATOM 1574 C CA . LEU A 1 206 ? 16.790 -4.170 14.945 1.00 75.00 206 LEU A CA 1
ATOM 1575 C C . LEU A 1 206 ? 17.789 -4.965 14.087 1.00 75.00 206 LEU A C 1
ATOM 1577 O O . LEU A 1 206 ? 18.318 -5.963 14.560 1.00 75.00 206 LEU A O 1
ATOM 1581 N N . ALA A 1 207 ? 18.125 -4.509 12.877 1.00 73.00 207 ALA A N 1
ATOM 1582 C CA . ALA A 1 207 ? 19.126 -5.139 12.011 1.00 73.00 207 ALA A CA 1
ATOM 1583 C C . ALA A 1 207 ? 20.507 -5.206 12.679 1.00 73.00 207 ALA A C 1
ATOM 1585 O O . ALA A 1 207 ? 21.210 -6.210 12.582 1.00 73.00 207 ALA A O 1
ATOM 1586 N N . VAL A 1 208 ? 20.886 -4.157 13.415 1.00 69.00 208 VAL A N 1
ATOM 1587 C CA . VAL A 1 208 ? 22.151 -4.123 14.162 1.00 69.00 208 VAL A CA 1
ATOM 1588 C C . VAL A 1 208 ? 22.136 -5.131 15.313 1.00 69.00 208 VAL A C 1
ATOM 1590 O O . VAL A 1 208 ? 23.142 -5.797 15.555 1.00 69.00 208 VAL A O 1
ATOM 1593 N N . SER A 1 209 ? 21.002 -5.293 16.002 1.00 66.56 209 SER A N 1
ATOM 1594 C CA . SER A 1 209 ? 20.898 -6.207 17.149 1.00 66.56 209 SER A CA 1
ATOM 1595 C C . SER A 1 209 ? 20.912 -7.685 16.743 1.00 66.56 209 SER A C 1
ATOM 1597 O O . SER A 1 209 ? 21.360 -8.539 17.514 1.00 66.56 209 SER A O 1
ATOM 1599 N N . VAL A 1 210 ? 20.479 -8.003 15.521 1.00 69.44 210 VAL A N 1
ATOM 1600 C CA . VAL A 1 210 ? 20.492 -9.364 14.961 1.00 69.44 210 VAL A CA 1
ATOM 1601 C C . VAL A 1 210 ? 21.750 -9.675 14.139 1.00 69.44 210 VAL A C 1
ATOM 1603 O O . VAL A 1 210 ? 21.994 -10.845 13.842 1.00 69.44 210 VAL A O 1
ATOM 1606 N N . ASN A 1 211 ? 22.597 -8.678 13.852 1.00 70.50 211 ASN A N 1
ATOM 1607 C CA . ASN A 1 211 ? 23.840 -8.847 13.098 1.00 70.50 211 ASN A CA 1
ATOM 1608 C C . ASN A 1 211 ? 24.904 -9.628 13.916 1.00 70.50 211 ASN A C 1
ATOM 1610 O O . ASN A 1 211 ? 25.338 -9.167 14.980 1.00 70.50 211 ASN A O 1
ATOM 1614 N N . PRO A 1 212 ? 25.374 -10.800 13.438 1.00 68.00 212 PRO A N 1
ATOM 1615 C CA . PRO A 1 212 ? 26.332 -11.634 14.167 1.00 68.00 212 PRO A CA 1
ATOM 1616 C C . PRO A 1 212 ? 27.695 -10.953 14.361 1.00 68.00 212 PRO A C 1
ATOM 1618 O O . PRO A 1 212 ? 28.321 -11.122 15.409 1.00 68.00 212 PRO A O 1
ATOM 1621 N N . THR A 1 213 ? 28.129 -10.132 13.404 1.00 68.50 213 THR A N 1
ATOM 1622 C CA . THR A 1 213 ? 29.372 -9.357 13.490 1.00 68.50 213 THR A CA 1
ATOM 1623 C C . THR A 1 213 ? 29.262 -8.278 14.560 1.00 68.50 213 THR A C 1
ATOM 1625 O O . THR A 1 213 ? 30.158 -8.146 15.389 1.00 68.50 213 THR A O 1
ATOM 1628 N N . ALA A 1 214 ? 28.136 -7.559 14.618 1.00 65.81 214 ALA A N 1
ATOM 1629 C CA . ALA A 1 214 ? 27.894 -6.555 15.655 1.00 65.81 214 ALA A CA 1
ATOM 1630 C C . ALA A 1 214 ? 27.875 -7.181 17.063 1.00 65.81 214 ALA A C 1
ATOM 1632 O O . ALA A 1 214 ? 28.469 -6.632 17.994 1.00 65.81 214 ALA A O 1
ATOM 1633 N N . LYS A 1 215 ? 27.277 -8.374 17.216 1.00 68.75 215 LYS A N 1
ATOM 1634 C CA . LYS A 1 215 ? 27.318 -9.135 18.478 1.00 68.75 215 LYS A CA 1
ATOM 1635 C C . LYS A 1 215 ? 28.742 -9.499 18.884 1.00 68.75 215 LYS A C 1
ATOM 1637 O O . LYS A 1 215 ? 29.091 -9.325 20.051 1.00 68.75 215 LYS A O 1
ATOM 1642 N N . LEU A 1 216 ? 29.552 -9.978 17.941 1.00 72.94 216 LEU A N 1
ATOM 1643 C CA . LEU A 1 216 ? 30.939 -10.368 18.190 1.00 72.94 216 LEU A CA 1
ATOM 1644 C C . LEU A 1 216 ? 31.810 -9.154 18.544 1.00 72.94 216 LEU A C 1
ATOM 1646 O O . LEU A 1 216 ? 32.525 -9.194 19.542 1.00 72.94 216 LEU A O 1
ATOM 1650 N N . CYS A 1 217 ? 31.680 -8.039 17.821 1.00 71.31 217 CYS A N 1
ATOM 1651 C CA . CYS A 1 217 ? 32.335 -6.776 18.170 1.00 71.31 217 CYS A CA 1
ATOM 1652 C C . CYS A 1 217 ? 31.934 -6.306 19.576 1.00 71.31 217 CYS A C 1
ATOM 1654 O O . CYS A 1 217 ? 32.795 -5.976 20.389 1.00 71.31 217 CYS A O 1
ATOM 1656 N N . GLY A 1 218 ? 30.640 -6.354 19.909 1.00 67.12 218 GLY A N 1
ATOM 1657 C CA . GLY A 1 218 ? 30.148 -6.005 21.242 1.00 67.12 218 GLY A CA 1
ATOM 1658 C C . GLY A 1 218 ? 30.641 -6.946 22.347 1.00 67.12 218 GLY A C 1
ATOM 1659 O O . GLY A 1 218 ? 30.801 -6.514 23.487 1.00 67.12 218 GLY A O 1
ATOM 1660 N N . GLN A 1 219 ? 30.883 -8.225 22.045 1.00 74.69 219 GLN A N 1
ATOM 1661 C CA . GLN A 1 219 ? 31.505 -9.177 22.974 1.00 74.69 219 GLN A CA 1
ATOM 1662 C C . GLN A 1 219 ? 32.994 -8.879 23.172 1.00 74.69 219 GLN A C 1
ATOM 1664 O O . GLN A 1 219 ? 33.444 -8.837 24.312 1.00 74.69 219 GLN A O 1
ATOM 1669 N N . ILE A 1 220 ? 33.740 -8.604 22.097 1.00 75.56 220 ILE A N 1
ATOM 1670 C CA . ILE A 1 220 ? 35.161 -8.227 22.168 1.00 75.56 220 ILE A CA 1
ATOM 1671 C C . ILE A 1 220 ? 35.339 -6.956 23.000 1.00 75.56 220 ILE A C 1
ATOM 1673 O O . ILE A 1 220 ? 36.192 -6.923 23.883 1.00 75.56 220 ILE A O 1
ATOM 1677 N N . VAL A 1 221 ? 34.517 -5.930 22.759 1.00 71.31 221 VAL A N 1
ATOM 1678 C CA . VAL A 1 221 ? 34.571 -4.669 23.512 1.00 71.31 221 VAL A CA 1
ATOM 1679 C C . VAL A 1 221 ? 34.228 -4.895 24.983 1.00 71.31 221 VAL A C 1
ATOM 1681 O O . VAL A 1 221 ? 34.945 -4.398 25.844 1.00 71.31 221 VAL A O 1
ATOM 1684 N N . ARG A 1 222 ? 33.196 -5.691 25.300 1.00 71.50 222 ARG A N 1
ATOM 1685 C CA . ARG A 1 222 ? 32.865 -6.048 26.693 1.00 71.50 222 ARG A CA 1
ATOM 1686 C C . ARG A 1 222 ? 33.991 -6.807 27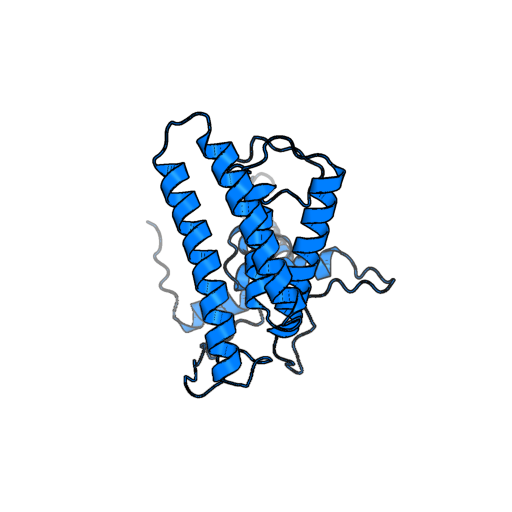.386 1.00 71.50 222 ARG A C 1
ATOM 1688 O O . ARG A 1 222 ? 34.299 -6.510 28.534 1.00 71.50 222 ARG A O 1
ATOM 1695 N N . GLU A 1 223 ? 34.621 -7.755 26.700 1.00 75.19 223 GLU A N 1
ATOM 1696 C CA . GLU A 1 223 ? 35.770 -8.495 27.228 1.00 75.19 223 GLU A CA 1
ATOM 1697 C C . GLU A 1 223 ? 36.989 -7.592 27.442 1.00 75.19 223 GLU A C 1
ATOM 1699 O O . GLU A 1 223 ? 37.664 -7.711 28.463 1.00 75.19 223 GLU A O 1
ATOM 1704 N N . ALA A 1 224 ? 37.253 -6.661 26.523 1.00 72.50 224 ALA A N 1
ATOM 1705 C CA . ALA A 1 224 ? 38.304 -5.660 26.674 1.00 72.50 224 ALA A CA 1
ATOM 1706 C C . ALA A 1 224 ? 38.014 -4.722 27.858 1.00 72.50 224 ALA A C 1
ATOM 1708 O O . ALA A 1 224 ? 38.859 -4.562 28.731 1.00 72.50 224 ALA A O 1
ATOM 1709 N N . MET A 1 225 ? 36.794 -4.189 27.960 1.00 68.62 225 MET A N 1
ATOM 1710 C CA . MET A 1 225 ? 36.365 -3.336 29.076 1.00 68.62 225 MET A CA 1
ATOM 1711 C C . MET A 1 225 ? 36.453 -4.070 30.421 1.00 68.62 225 MET A C 1
ATOM 1713 O O . MET A 1 225 ? 36.938 -3.509 31.398 1.00 68.62 225 MET A O 1
ATOM 1717 N N . ARG A 1 226 ? 36.053 -5.347 30.475 1.00 69.94 226 ARG A N 1
ATOM 1718 C CA . ARG A 1 226 ? 36.156 -6.182 31.682 1.00 69.94 226 ARG A CA 1
ATOM 1719 C C . ARG A 1 226 ? 37.607 -6.411 32.111 1.00 69.94 226 ARG A C 1
ATOM 1721 O O . ARG A 1 226 ? 37.876 -6.490 33.308 1.00 69.94 226 ARG A O 1
ATOM 1728 N N . LYS A 1 227 ? 38.531 -6.529 31.153 1.00 75.00 227 LYS A N 1
ATOM 1729 C CA . LYS A 1 227 ? 39.972 -6.660 31.420 1.00 75.00 227 LYS A CA 1
ATOM 1730 C C . LYS A 1 227 ? 40.594 -5.356 31.917 1.00 75.00 227 LYS A C 1
ATOM 1732 O O . LYS A 1 227 ? 41.422 -5.415 32.817 1.00 75.00 227 LYS A O 1
ATOM 1737 N N . GLU A 1 228 ? 40.182 -4.217 31.366 1.00 72.50 228 GLU A N 1
ATOM 1738 C CA . GLU A 1 228 ? 40.730 -2.896 31.712 1.00 72.50 228 GLU A CA 1
ATOM 1739 C C . GLU A 1 228 ? 40.166 -2.333 33.030 1.00 72.50 228 GLU A C 1
ATOM 1741 O O . GLU A 1 228 ? 40.906 -1.771 33.832 1.00 72.50 228 GLU A O 1
ATOM 1746 N N . TYR A 1 229 ? 38.866 -2.509 33.295 1.00 71.75 229 TYR A N 1
ATOM 1747 C CA . TYR A 1 229 ? 38.169 -1.867 34.425 1.00 71.75 229 TYR A CA 1
ATOM 1748 C C . TYR A 1 229 ? 37.758 -2.835 35.547 1.00 71.75 229 TYR A C 1
ATOM 1750 O O . TYR A 1 229 ? 37.214 -2.417 36.571 1.00 71.75 229 TYR A O 1
ATOM 1758 N N . GLY A 1 230 ? 38.046 -4.129 35.390 1.00 70.69 230 GLY A N 1
ATOM 1759 C CA . GLY A 1 230 ? 37.750 -5.163 36.378 1.00 70.69 230 GLY A CA 1
ATOM 1760 C C . GLY A 1 230 ? 36.277 -5.616 36.407 1.00 70.69 230 GLY A C 1
ATOM 1761 O O . GLY A 1 230 ? 35.410 -5.047 35.742 1.00 70.69 230 GLY A O 1
ATOM 1762 N N . PRO A 1 231 ? 35.959 -6.665 37.189 1.00 59.00 231 PRO A N 1
ATOM 1763 C CA . PRO A 1 231 ? 34.658 -7.350 37.175 1.00 59.00 231 PRO A CA 1
ATOM 1764 C C . PRO A 1 231 ? 33.475 -6.536 37.738 1.00 59.00 231 PRO A C 1
ATOM 1766 O O . PRO A 1 231 ? 32.355 -7.039 37.739 1.00 59.00 231 PRO A O 1
ATOM 1769 N N . GLY A 1 232 ? 33.707 -5.308 38.219 1.00 56.66 232 GLY A N 1
ATOM 1770 C CA .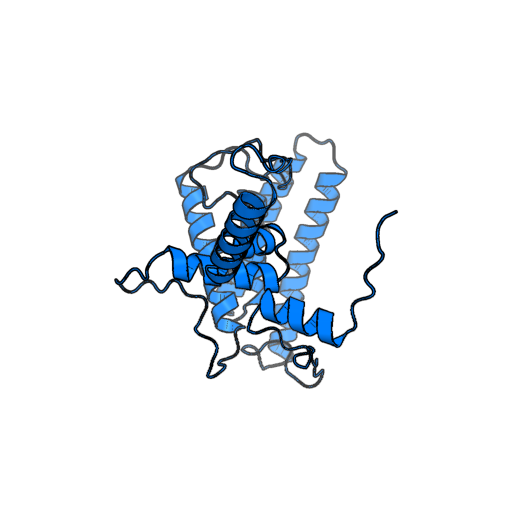 GLY A 1 232 ? 32.682 -4.411 38.770 1.00 56.66 232 GLY A CA 1
ATOM 1771 C C . GLY A 1 232 ? 32.161 -3.345 37.799 1.00 56.66 232 GLY A C 1
ATOM 1772 O O . GLY A 1 232 ? 31.337 -2.528 38.201 1.00 56.66 232 GLY A O 1
ATOM 1773 N N . PHE A 1 233 ? 32.632 -3.313 36.547 1.00 54.06 233 PHE A N 1
ATOM 1774 C CA . PHE A 1 233 ? 32.144 -2.359 35.550 1.00 54.06 233 PHE A CA 1
ATOM 1775 C C . PHE A 1 233 ? 30.766 -2.784 35.021 1.00 54.06 233 PHE A C 1
ATOM 1777 O O . PHE A 1 233 ? 30.657 -3.702 34.206 1.00 54.06 233 PHE A O 1
ATOM 1784 N N . MET A 1 234 ? 29.716 -2.112 35.494 1.00 54.16 234 MET A N 1
ATOM 1785 C CA . MET A 1 234 ? 28.373 -2.189 34.921 1.00 54.16 234 MET A CA 1
ATOM 1786 C C . MET A 1 234 ? 28.281 -1.112 33.828 1.00 54.16 234 MET A C 1
ATOM 1788 O O . MET A 1 234 ? 28.377 0.074 34.158 1.00 54.16 234 MET A O 1
ATOM 1792 N N . PRO A 1 235 ? 28.166 -1.469 32.534 1.00 52.28 235 PRO A N 1
ATOM 1793 C CA . PRO A 1 235 ? 27.864 -0.470 31.517 1.00 52.28 235 PRO A CA 1
ATOM 1794 C C . PRO A 1 235 ? 26.513 0.184 31.857 1.00 52.28 235 PRO A C 1
ATOM 1796 O O . PRO A 1 235 ? 25.657 -0.498 32.428 1.00 52.28 235 PRO A O 1
ATOM 1799 N N . PRO A 1 236 ? 26.305 1.474 31.541 1.00 52.56 236 PRO A N 1
ATOM 1800 C CA . PRO A 1 236 ? 24.991 2.083 31.703 1.00 52.56 236 PRO A CA 1
ATOM 1801 C C . PRO A 1 236 ? 23.965 1.252 30.922 1.00 52.56 236 PRO A C 1
ATOM 1803 O O . PRO A 1 236 ? 24.200 0.909 29.759 1.00 52.56 236 PRO A O 1
ATOM 1806 N N . GLU A 1 237 ? 22.873 0.878 31.591 1.00 43.59 237 GLU A N 1
ATOM 1807 C CA . GLU A 1 237 ? 21.708 0.274 30.942 1.00 43.59 237 GLU A CA 1
ATOM 1808 C C . GLU A 1 237 ? 21.266 1.203 29.797 1.00 43.59 237 GLU A C 1
ATOM 1810 O O . GLU A 1 237 ? 21.306 2.427 29.967 1.00 43.59 237 GLU A O 1
ATOM 1815 N N . PRO A 1 238 ? 20.910 0.663 28.620 1.00 38.31 238 PRO A N 1
ATOM 1816 C CA . 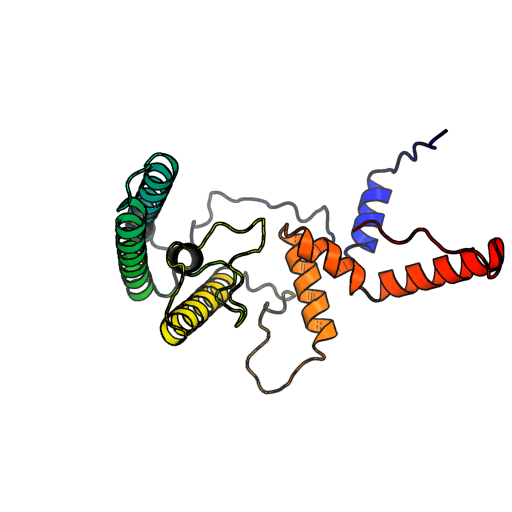PRO A 1 238 ? 20.386 1.490 27.544 1.00 38.31 238 PRO A CA 1
ATOM 1817 C C . PRO A 1 238 ? 19.108 2.175 28.042 1.00 38.31 238 PRO A C 1
ATOM 1819 O O . PRO A 1 238 ? 18.175 1.495 28.458 1.00 38.31 238 PRO A O 1
ATOM 1822 N N . GLU A 1 239 ? 19.090 3.510 28.037 1.00 39.00 239 GLU A N 1
ATOM 1823 C CA . GLU A 1 239 ? 17.853 4.271 28.229 1.00 39.00 239 GLU A CA 1
ATOM 1824 C C . GLU A 1 239 ? 16.868 3.855 27.122 1.00 39.00 239 GLU A C 1
ATOM 1826 O O . GLU A 1 239 ? 17.242 3.842 25.944 1.00 39.00 239 GLU A O 1
ATOM 1831 N N . GLU A 1 240 ? 15.670 3.421 27.534 1.00 33.72 240 GLU A N 1
ATOM 1832 C CA . GLU A 1 240 ? 14.561 2.985 26.664 1.00 33.72 240 GLU A CA 1
ATOM 1833 C C . GLU A 1 240 ? 14.143 4.046 25.637 1.00 33.72 240 GLU A C 1
ATOM 1835 O O . GLU A 1 240 ? 14.060 5.244 26.001 1.00 33.72 240 GLU A O 1
#

Secondary structure (DSSP, 8-state):
--------HHHHHHHHHHH-TT--TT------TTS-SSSS---HHHHHHHHHHHHHHHHHHHHHHHHHHH---TTHHHHHHHHHHHHHHHHHHHHHH-TT-HHHHHHHHHHHHHHH-GGGGSS---S--TTSPPPS-SS--HHHHHHHHHHHHHHHHHHHHHHS---TT---S----SS----HHHHHHHHHHHHHHTT-HHHHHHHHHH-HHHHHHHHHHHHHHHHHH-TT--PPPPP-

pLDDT: mean 74.64, std 17.69, range [33.72, 97.94]

Organism: Cordyceps fumosorosea (strain ARSEF 2679) (NCBI:txid1081104)

Foldseek 3Di:
DDPDDDADPVNVQVVVCLLPVPDDPVPPDDDDPPDDPFPQPPDPVVVVVLVVLLVVLVVLLVVLVVCLVPDPDPCSLVVNLVSLVVSLVSLVVSCVVPVLPLVSLQVNLVSLCQALNPCLVPPDLPPDDPPTDQHSHSDDDNVVSVVSVVSSVVSVLSSQVSPPDPDPPDDRLDPDPDDDDDPVLVNLLVVLSVCVVVPNPVSSVVNLVSDPSSVVVVVVVVVVCCVVVHPPDDDPDPDD

Radius of gyration: 23.4 Å; chains: 1; bounding box: 62×46×63 Å

Sequence (240 aa):
MAAHVDLSQRDMNVLEKMRDPDFNPAASLILDERLPRDPHLTDPDVYERTAARERTIVASLQALEAELAQSQDLDADERAVAGYREAVAQLSALVDEHPRYASARNNRAQAARRLYGDLMLLDVTTTSSGGAALPLILTPRREEKREAAARALEDLERSIALLTPAAPSAAPFTCRRAGRWQPAAEAASHDLALGGRYGNDIAKNLAVSVNPTAKLCGQIVREAMRKEYGPGFMPPEPEE